Protein AF-A0A4D4LIF5-F1 (afdb_monomer)

Mean predicted aligned error: 15.6 Å

Sequence (351 aa):
MPSAPPPAPPDRPRAAAVALLNLSGLGIGYALIRRWVPMAACWIATGVLLLLALPADPDGVGGGLLTVYVVVLLLAAVHGAFVGLRTRLVWPPRSPVAVLLGLALLAVPVGGSVLYRSAREEATQQMLLDRLERADGLVRSGGQKSFGTAQSDYREALRVYGGLRADHPDSRAARKVPGRLTSFYETVGAAYARKDYCAAIAPLTYLRTVPRTLDKKDLGSLAAWPDDRLAASLYECGTDGLAGADVTWEGHFSTLLTTFPDSPQAKKIEPEVRAAVDKEAGNLRGSEPCAAVERLQGLSSQVARLPGTRPAWPMPSRGTPAGPARARTRGRTPAVWTSTRTGNSTRRARR

Radius of gyration: 44.95 Å; Cα contacts (8 Å, |Δi|>4): 316; chains: 1; bounding box: 121×30×136 Å

Nearest PDB structures (foldseek):
  6xns-assembly2_F  TM=4.161E-01  e=2.829E-01  synthetic construct
  7mwq-assembly2_B-2  TM=3.313E-01  e=5.145E-01  synthetic construct
  5cwn-assembly1_A  TM=3.107E-01  e=8.230E-01  synthetic construct
  6xns-assembly2_D  TM=4.011E-01  e=4.950E+00  synthetic construct
  8gne-assembly1_A  TM=2.516E-01  e=1.630E+00  Homo sapiens

pLDDT: mean 78.61, std 19.12, range [31.62, 98.25]

Organism: Streptomyces avermitilis (NCBI:txid33903)

Foldseek 3Di:
DDDDPPQDAFDQLQLLLLLLQLLLLQNVLCVQQVNVVVNVVSVVLVVVQCVQQPPPDVVGRDPVSVVVSNVSSNVSSNVSSVVRRRGQGPPDNDSVVSNVVSVVSVCCVVVVVVVVVVVVLVVVLVVLQVLLVVLLVLLVVLLVDQVVVSVVSLVVSLVSLQCCCVVPVPGPNVVCSLVSVVVSLCSLQVCLVVVVLQSNQVSLVVQCCSCVSHPCVSPPCSNCVSPLSNLVSLLVVLLVCLVVVHLCSLVSLLCNCVPPVPHPSVVVPVVSLVVSLVVLVVCCPDDCVVVSVVSNVSSVVSLVPHPPDPPPDPDPPDDDPDDDDDDDDDDDDDDDDDDDDDDDDDDDDDD

Structure (mmCIF, N/CA/C/O backbone):
data_AF-A0A4D4LIF5-F1
#
_entry.id   AF-A0A4D4LIF5-F1
#
loop_
_atom_site.group_PDB
_atom_site.id
_atom_site.type_symbol
_atom_site.label_atom_id
_atom_site.label_alt_id
_atom_site.label_comp_id
_atom_site.label_asym_id
_atom_site.label_entity_id
_atom_site.label_seq_id
_atom_site.pdbx_PDB_ins_code
_atom_site.Cartn_x
_atom_site.Cartn_y
_atom_site.Cartn_z
_atom_site.occupancy
_atom_site.B_iso_or_equiv
_atom_site.auth_seq_id
_atom_site.auth_comp_id
_atom_site.auth_asym_id
_atom_site.auth_atom_id
_atom_site.pdbx_PDB_model_num
ATOM 1 N N . MET A 1 1 ? -40.443 -7.858 87.562 1.00 47.69 1 MET A N 1
ATOM 2 C CA . MET A 1 1 ? -39.771 -7.452 86.307 1.00 47.69 1 MET A CA 1
ATOM 3 C C . MET A 1 1 ? -40.409 -8.246 85.177 1.00 47.69 1 MET A C 1
ATOM 5 O O . MET A 1 1 ? -40.363 -9.466 85.273 1.00 47.69 1 MET A O 1
ATOM 9 N N . PRO A 1 2 ? -41.071 -7.633 84.181 1.00 49.38 2 PRO A N 1
ATOM 10 C CA . PRO A 1 2 ? -41.591 -8.394 83.053 1.00 49.38 2 PRO A CA 1
ATOM 11 C C . PRO A 1 2 ? -40.413 -8.927 82.236 1.00 49.38 2 PRO A C 1
ATOM 13 O O . PRO A 1 2 ? -39.521 -8.168 81.855 1.00 49.38 2 PRO A O 1
ATOM 16 N N . SER A 1 3 ? -40.404 -10.235 82.005 1.00 51.56 3 SER A N 1
ATOM 17 C CA . SER A 1 3 ? -39.453 -10.933 81.147 1.00 51.56 3 SER A CA 1
ATOM 18 C C . SER A 1 3 ? -39.498 -10.312 79.754 1.00 51.56 3 SER A C 1
ATOM 20 O O . SER A 1 3 ? -40.571 -10.221 79.153 1.00 51.56 3 SER A O 1
ATOM 22 N N . ALA A 1 4 ? -38.351 -9.865 79.240 1.00 49.69 4 ALA A N 1
ATOM 23 C CA . ALA A 1 4 ? -38.264 -9.397 77.864 1.00 49.69 4 ALA A CA 1
ATOM 24 C C . ALA A 1 4 ? -38.800 -10.496 76.922 1.00 49.69 4 ALA A C 1
ATOM 26 O O . ALA A 1 4 ? -38.472 -11.671 77.123 1.00 49.69 4 ALA A O 1
ATOM 27 N N . PRO A 1 5 ? -39.632 -10.152 75.922 1.00 53.25 5 PRO A N 1
ATOM 28 C CA . PRO A 1 5 ? -40.150 -11.137 74.985 1.00 53.25 5 PRO A CA 1
ATOM 29 C C . PRO A 1 5 ? -38.986 -11.862 74.289 1.00 53.25 5 PRO A C 1
ATOM 31 O O . PRO A 1 5 ? -37.957 -11.234 74.010 1.00 53.25 5 PRO A O 1
ATOM 34 N N . PRO A 1 6 ? -39.125 -13.172 74.012 1.00 55.19 6 PRO A N 1
ATOM 35 C CA . PRO A 1 6 ? -38.068 -13.946 73.382 1.00 55.19 6 PRO A CA 1
ATOM 36 C C . PRO A 1 6 ? -37.687 -13.315 72.034 1.00 55.19 6 PRO A C 1
ATOM 38 O O . PRO A 1 6 ? -38.564 -12.830 71.307 1.00 55.19 6 PRO A O 1
ATOM 41 N N . PRO A 1 7 ? -36.386 -13.288 71.690 1.00 59.59 7 PRO A N 1
ATOM 42 C CA . PRO A 1 7 ? -35.932 -12.719 70.432 1.00 59.59 7 PRO A CA 1
ATOM 43 C C . PRO A 1 7 ? -36.640 -13.419 69.271 1.00 59.59 7 PRO A C 1
ATOM 45 O O . PRO A 1 7 ? -36.734 -14.646 69.235 1.00 59.59 7 PRO A O 1
ATOM 48 N N . ALA A 1 8 ? -37.157 -12.624 68.331 1.00 57.78 8 ALA A N 1
ATOM 49 C CA . ALA A 1 8 ? -37.837 -13.147 67.155 1.00 57.78 8 ALA A CA 1
ATOM 50 C C . ALA A 1 8 ? -36.934 -14.155 66.415 1.00 57.78 8 ALA A C 1
ATOM 52 O O . ALA A 1 8 ? -35.720 -13.927 66.326 1.00 57.78 8 ALA A O 1
ATOM 53 N N . PRO A 1 9 ? -37.501 -15.255 65.885 1.00 61.47 9 PRO A N 1
ATOM 54 C CA . PRO A 1 9 ? -36.725 -16.269 65.191 1.00 61.47 9 PRO A CA 1
ATOM 55 C C . PRO A 1 9 ? -35.983 -15.663 63.985 1.00 61.47 9 PRO A C 1
ATOM 57 O O . PRO A 1 9 ? -36.503 -14.753 63.332 1.00 61.47 9 PRO A O 1
ATOM 60 N N . PRO A 1 10 ? -34.761 -16.142 63.696 1.00 66.12 10 PRO A N 1
ATOM 61 C CA . PRO A 1 10 ? -33.910 -15.581 62.655 1.00 66.12 10 PRO A CA 1
ATOM 62 C C . PRO A 1 10 ? -34.536 -15.751 61.268 1.00 66.12 10 PRO A C 1
ATOM 64 O O . PRO A 1 10 ? -34.795 -16.867 60.818 1.00 66.12 10 PRO A O 1
ATOM 67 N N . ASP A 1 11 ? -34.720 -14.635 60.565 1.00 70.75 11 ASP A N 1
ATOM 68 C CA . ASP A 1 11 ? -35.357 -14.598 59.248 1.00 70.75 11 ASP A CA 1
ATOM 69 C C . ASP A 1 11 ? -34.286 -14.486 58.144 1.00 70.75 11 ASP A C 1
ATOM 71 O O . ASP A 1 11 ? -33.824 -13.405 57.768 1.00 70.75 11 ASP A O 1
ATOM 75 N N . ARG A 1 12 ? -33.823 -15.642 57.654 1.00 72.62 12 ARG A N 1
ATOM 76 C CA . ARG A 1 12 ? -32.765 -15.761 56.630 1.00 72.62 12 ARG A CA 1
ATOM 77 C C . ARG A 1 12 ? -33.041 -14.995 55.320 1.00 72.62 12 ARG A C 1
ATOM 79 O O . ARG A 1 12 ? -32.121 -14.323 54.852 1.00 72.62 12 ARG A O 1
ATOM 86 N N . PRO A 1 13 ? -34.249 -15.025 54.718 1.00 67.50 13 PRO A N 1
ATOM 87 C CA . PRO A 1 13 ? -34.512 -14.275 53.483 1.00 67.50 13 PRO A CA 1
ATOM 88 C C . PRO A 1 13 ? -34.440 -12.754 53.683 1.00 67.50 13 PRO A C 1
ATOM 90 O O . PRO A 1 13 ? -34.073 -12.026 52.762 1.00 67.50 13 PRO A O 1
ATOM 93 N N . ARG A 1 14 ? -34.720 -12.259 54.894 1.00 67.94 14 ARG A N 1
ATOM 94 C CA . ARG A 1 14 ? -34.552 -10.844 55.244 1.00 67.94 14 ARG A CA 1
ATOM 95 C C . ARG A 1 14 ? -33.079 -10.436 55.290 1.00 67.94 14 ARG A C 1
ATOM 97 O O . ARG A 1 14 ? -32.723 -9.388 54.757 1.00 67.94 14 ARG A O 1
ATOM 104 N N . ALA A 1 15 ? -32.228 -11.260 55.896 1.00 71.00 15 ALA A N 1
ATOM 105 C CA . ALA A 1 15 ? -30.786 -11.023 55.924 1.00 71.00 15 ALA A CA 1
ATOM 106 C C . ALA A 1 15 ? -30.191 -10.981 54.506 1.00 71.00 15 ALA A C 1
ATOM 108 O O . ALA A 1 15 ? -29.396 -10.094 54.202 1.00 71.00 15 ALA A O 1
ATOM 109 N N . ALA A 1 16 ? -30.645 -11.876 53.622 1.00 70.00 16 ALA A N 1
ATOM 110 C CA . ALA A 1 16 ? -30.253 -11.883 52.214 1.00 70.00 16 ALA A CA 1
ATOM 111 C C . ALA A 1 16 ? -30.686 -10.603 51.474 1.00 70.00 16 ALA A C 1
ATOM 113 O O . ALA A 1 16 ? -29.898 -10.036 50.721 1.00 70.00 16 ALA A O 1
ATOM 114 N N . ALA A 1 17 ? -31.900 -10.100 51.728 1.00 69.62 17 ALA A N 1
ATOM 115 C CA . ALA A 1 17 ? -32.385 -8.859 51.123 1.00 69.62 17 ALA A CA 1
ATOM 116 C C . ALA A 1 17 ? -31.536 -7.639 51.524 1.00 69.62 17 ALA A C 1
ATOM 118 O O . ALA A 1 17 ? -31.126 -6.859 50.667 1.00 69.62 17 ALA A O 1
ATOM 119 N N . VAL A 1 18 ? -31.229 -7.490 52.820 1.00 70.19 18 VAL A N 1
ATOM 120 C CA . VAL A 1 18 ? -30.402 -6.380 53.329 1.00 70.19 18 VAL A CA 1
ATOM 121 C C . VAL A 1 18 ? -28.967 -6.471 52.798 1.00 70.19 18 VAL A C 1
ATOM 123 O O . VAL A 1 18 ? -28.388 -5.445 52.439 1.00 70.19 18 VAL A O 1
ATOM 126 N N . ALA A 1 19 ? -28.416 -7.684 52.687 1.00 73.00 19 ALA A N 1
ATOM 127 C CA . ALA A 1 19 ? -27.102 -7.919 52.095 1.00 73.00 19 ALA A CA 1
ATOM 128 C C . ALA A 1 19 ? -27.050 -7.466 50.629 1.00 73.00 19 ALA A C 1
ATOM 130 O O . ALA A 1 19 ? -26.190 -6.664 50.274 1.00 73.00 19 ALA A O 1
ATOM 131 N N . LEU A 1 20 ? -28.003 -7.922 49.804 1.00 70.56 20 LEU A N 1
ATOM 132 C CA . LEU A 1 20 ? -28.105 -7.577 48.380 1.00 70.56 20 LEU A CA 1
ATOM 133 C C . LEU A 1 20 ? -28.282 -6.069 48.164 1.00 70.56 20 LEU A C 1
ATOM 135 O O . LEU A 1 20 ? -27.641 -5.484 47.296 1.00 70.56 20 LEU A O 1
ATOM 139 N N . LEU A 1 21 ? -29.113 -5.423 48.985 1.00 71.25 21 LEU A N 1
ATOM 140 C CA . LEU A 1 21 ? -29.349 -3.982 48.905 1.00 71.25 21 LEU A CA 1
ATOM 141 C C . LEU A 1 21 ? -28.120 -3.161 49.307 1.00 71.25 21 LEU A C 1
ATOM 143 O O . LEU A 1 21 ? -27.857 -2.133 48.691 1.00 71.25 21 LEU A O 1
ATOM 147 N N . ASN A 1 22 ? -27.344 -3.594 50.300 1.00 75.88 22 ASN A N 1
ATOM 148 C CA . ASN A 1 22 ? -26.091 -2.917 50.652 1.00 75.88 22 ASN A CA 1
ATOM 149 C C . ASN A 1 22 ? -24.972 -3.180 49.631 1.00 75.88 22 ASN A C 1
ATOM 151 O O . ASN A 1 22 ? -24.134 -2.307 49.422 1.00 75.88 22 ASN A O 1
ATOM 155 N N . LEU A 1 23 ? -25.008 -4.323 48.938 1.00 73.19 23 LEU A N 1
ATOM 156 C CA . LEU A 1 23 ? -24.108 -4.656 47.827 1.00 73.19 23 LEU A CA 1
ATOM 157 C C . LEU A 1 23 ? -24.262 -3.719 46.617 1.00 73.19 23 LEU A C 1
ATOM 159 O O . LEU A 1 23 ? -23.332 -3.595 45.829 1.00 73.19 23 LEU A O 1
ATOM 163 N N . SER A 1 24 ? -25.394 -3.014 46.499 1.00 69.44 24 SER A N 1
ATOM 164 C CA . SER A 1 24 ? -25.590 -1.958 45.492 1.00 69.44 24 SER A CA 1
ATOM 165 C C . SER A 1 24 ? -24.784 -0.673 45.761 1.00 69.44 24 SER A C 1
ATOM 167 O O . SER A 1 24 ? -24.821 0.247 44.951 1.00 69.44 24 SER A O 1
ATOM 169 N N . GLY A 1 25 ? -24.094 -0.565 46.906 1.00 66.38 25 GLY A N 1
ATOM 170 C CA . GLY A 1 25 ? -23.275 0.598 47.288 1.00 66.38 25 GLY A CA 1
ATOM 171 C C . GLY A 1 25 ? -24.044 1.816 47.798 1.00 66.38 25 GLY A C 1
ATOM 172 O O . GLY A 1 25 ? -23.476 2.676 48.466 1.00 66.38 25 GLY A O 1
ATOM 173 N N . LEU A 1 26 ? -25.363 1.851 47.607 1.00 71.00 26 LEU A N 1
ATOM 174 C CA . LEU A 1 26 ? -26.229 2.951 48.043 1.00 71.00 26 LEU A CA 1
ATOM 175 C C . LEU A 1 26 ? -26.623 2.893 49.531 1.00 71.00 26 LEU A C 1
ATOM 177 O O . LEU A 1 26 ? -27.284 3.806 50.022 1.00 71.00 26 LEU A O 1
ATOM 181 N N . GLY A 1 27 ? -26.261 1.828 50.259 1.00 70.38 27 GLY A N 1
ATOM 182 C CA . GLY A 1 27 ? -26.594 1.672 51.684 1.00 70.38 27 GLY A CA 1
ATOM 183 C C . GLY A 1 27 ? -28.096 1.523 51.972 1.00 70.38 27 GLY A C 1
ATOM 184 O O . GLY A 1 27 ? -28.538 1.740 53.101 1.00 70.38 27 GLY A O 1
ATOM 185 N N . ILE A 1 28 ? -28.896 1.154 50.964 1.00 73.81 28 ILE A N 1
ATOM 186 C CA . ILE A 1 28 ? -30.366 1.088 51.052 1.00 73.81 28 ILE A CA 1
ATOM 187 C C . ILE A 1 28 ? -30.807 0.060 52.102 1.00 73.81 28 ILE A C 1
ATOM 189 O O . ILE A 1 28 ? -31.783 0.285 52.812 1.00 73.81 28 ILE A O 1
ATOM 193 N N . GLY A 1 29 ? -30.054 -1.027 52.290 1.00 71.19 29 GLY A N 1
ATOM 194 C CA . GLY A 1 29 ? -30.332 -2.018 53.330 1.00 71.19 29 GLY A CA 1
ATOM 195 C C . GLY A 1 29 ? -30.292 -1.424 54.744 1.00 71.19 29 GLY A C 1
ATOM 196 O O . GLY A 1 29 ? -31.125 -1.776 55.577 1.00 71.19 29 GLY A O 1
ATOM 197 N N . TYR A 1 30 ? -29.391 -0.469 55.001 1.00 74.38 30 TYR A N 1
ATOM 198 C CA . TYR A 1 30 ? -29.324 0.261 56.271 1.00 74.38 30 TYR A CA 1
ATOM 199 C C . TYR A 1 30 ? -30.479 1.249 56.465 1.00 74.38 30 TYR A C 1
ATOM 201 O O . TYR A 1 30 ? -30.979 1.388 57.586 1.00 74.38 30 TYR A O 1
ATOM 209 N N . ALA A 1 31 ? -30.950 1.876 55.383 1.00 75.31 31 ALA A N 1
ATOM 210 C CA . ALA A 1 31 ? -32.137 2.729 55.408 1.00 75.31 31 ALA A CA 1
ATOM 211 C C . ALA A 1 31 ? -33.382 1.936 55.848 1.00 75.31 31 ALA A C 1
ATOM 213 O O . ALA A 1 31 ? -34.136 2.384 56.715 1.00 75.31 31 ALA A O 1
ATOM 214 N N . LEU A 1 32 ? -33.550 0.710 55.334 1.00 70.56 32 LEU A N 1
ATOM 215 C CA . LEU A 1 32 ? -34.706 -0.146 55.635 1.00 70.56 32 LEU A CA 1
ATOM 216 C C . LEU A 1 32 ? -34.766 -0.649 57.086 1.00 70.56 32 LEU A C 1
ATOM 218 O O . LEU A 1 32 ? -35.847 -0.999 57.568 1.00 70.56 32 LEU A O 1
ATOM 222 N N . ILE A 1 33 ? -33.628 -0.649 57.785 1.00 73.81 33 ILE A N 1
ATOM 223 C CA . ILE A 1 33 ? -33.511 -0.982 59.215 1.00 73.81 33 ILE A CA 1
ATOM 224 C C . ILE A 1 33 ? -33.311 0.263 60.104 1.00 73.81 33 ILE A C 1
ATOM 226 O O . ILE A 1 33 ? -32.967 0.124 61.278 1.00 73.81 33 ILE A O 1
ATOM 230 N N . ARG A 1 34 ? -33.522 1.481 59.565 1.00 77.06 34 ARG A N 1
ATOM 231 C CA . ARG A 1 34 ? -33.380 2.782 60.261 1.00 77.06 34 ARG A CA 1
ATOM 232 C C . ARG A 1 34 ? -31.986 3.054 60.856 1.00 77.06 34 ARG A C 1
ATOM 234 O O . ARG A 1 34 ? -31.842 3.767 61.849 1.00 77.06 34 ARG A O 1
ATOM 241 N N . ARG A 1 35 ? -30.930 2.515 60.246 1.00 76.25 35 ARG A N 1
ATOM 242 C CA . ARG A 1 35 ? -29.538 2.717 60.679 1.00 76.25 35 ARG A CA 1
ATOM 243 C C . ARG A 1 35 ? -28.857 3.782 59.810 1.00 76.25 35 ARG A C 1
ATOM 245 O O . ARG A 1 35 ? -28.166 3.465 58.852 1.00 76.25 35 ARG A O 1
ATOM 252 N N . TRP A 1 36 ? -29.018 5.050 60.183 1.00 75.06 36 TRP A N 1
ATOM 253 C CA . TRP A 1 36 ? -28.530 6.204 59.407 1.00 75.06 36 TRP A CA 1
ATOM 254 C C . TRP A 1 36 ? -27.001 6.334 59.332 1.00 75.06 36 TRP A C 1
ATOM 256 O O . TRP A 1 36 ? -26.465 6.689 58.289 1.00 75.06 36 TRP A O 1
ATOM 266 N N . VAL A 1 37 ? -26.283 6.000 60.408 1.00 79.19 37 VAL A N 1
ATOM 267 C CA . VAL A 1 37 ? -24.810 6.099 60.457 1.00 79.19 37 VAL A CA 1
ATOM 268 C C . VAL A 1 37 ? -24.115 5.211 59.404 1.00 79.19 37 VAL A C 1
ATOM 270 O O . VAL A 1 37 ? -23.342 5.740 58.608 1.00 79.19 37 VAL A O 1
ATOM 273 N N . PRO A 1 38 ? -24.383 3.891 59.316 1.00 73.06 38 PRO A N 1
ATOM 274 C CA . PRO A 1 38 ? -23.753 3.050 58.293 1.00 73.06 38 PRO A CA 1
ATOM 275 C C . PRO A 1 38 ? -24.240 3.352 56.866 1.00 73.06 38 PRO A C 1
ATOM 277 O O . PRO A 1 38 ? -23.507 3.110 55.909 1.00 73.06 38 PRO A O 1
ATOM 280 N N . MET A 1 39 ? -25.438 3.922 56.708 1.00 75.69 39 MET A N 1
ATOM 281 C CA . MET A 1 39 ? -25.913 4.437 55.421 1.00 75.69 39 MET A CA 1
ATOM 282 C C . MET A 1 39 ? -25.061 5.625 54.948 1.00 75.69 39 MET A C 1
ATOM 284 O O . MET A 1 39 ? -24.569 5.609 53.822 1.00 75.69 39 MET A O 1
ATOM 288 N N . ALA A 1 40 ? -24.812 6.605 55.825 1.00 78.44 40 ALA A N 1
ATOM 289 C CA . ALA A 1 40 ? -23.942 7.743 55.524 1.00 78.44 40 ALA A CA 1
ATOM 290 C C . ALA A 1 40 ? -22.508 7.297 55.186 1.00 78.44 40 ALA A C 1
ATOM 292 O O . ALA A 1 40 ? -21.908 7.818 54.251 1.00 78.44 40 ALA A O 1
ATOM 293 N N . ALA A 1 41 ? -21.984 6.278 55.876 1.00 78.12 41 ALA A N 1
ATOM 294 C CA . ALA A 1 41 ? -20.677 5.703 55.560 1.00 78.12 41 ALA A CA 1
ATOM 295 C C . ALA A 1 41 ? -20.616 5.095 54.142 1.00 78.12 41 ALA A C 1
ATOM 297 O O . ALA A 1 41 ? -19.631 5.302 53.435 1.00 78.12 41 ALA A O 1
ATOM 298 N N . CYS A 1 42 ? -21.672 4.401 53.690 1.00 75.75 42 CYS A N 1
ATOM 299 C CA . CYS A 1 42 ? -21.749 3.869 52.320 1.00 75.75 42 CYS A CA 1
ATOM 300 C C . CYS A 1 42 ? -21.772 4.990 51.268 1.00 75.75 42 CYS A C 1
ATOM 302 O O . CYS A 1 42 ? -21.136 4.877 50.219 1.00 75.75 42 CYS A O 1
ATOM 304 N N . TRP A 1 43 ? -22.471 6.090 51.556 1.00 79.88 43 TRP A N 1
ATOM 305 C CA . TRP A 1 43 ? -22.497 7.260 50.677 1.00 79.88 43 TRP A CA 1
ATOM 306 C C . TRP A 1 43 ? -21.152 7.968 50.610 1.00 79.88 43 TRP A C 1
ATOM 308 O O . TRP A 1 43 ? -20.716 8.305 49.517 1.00 79.88 43 TRP A O 1
ATOM 318 N N . ILE A 1 44 ? -20.463 8.136 51.742 1.00 80.81 44 ILE A N 1
ATOM 319 C CA . ILE A 1 44 ? -19.111 8.706 51.770 1.00 80.81 44 ILE A CA 1
ATOM 320 C C . ILE A 1 44 ? -18.154 7.821 50.970 1.00 80.81 44 ILE A C 1
ATOM 322 O O . ILE A 1 44 ? -17.439 8.331 50.116 1.00 80.81 44 ILE A O 1
ATOM 326 N N . ALA A 1 45 ? -18.178 6.502 51.177 1.00 78.69 45 ALA A N 1
ATOM 327 C CA . ALA A 1 45 ? -17.329 5.576 50.428 1.00 78.69 45 ALA A CA 1
ATOM 328 C C . ALA A 1 45 ? -17.581 5.656 48.911 1.00 78.69 45 ALA A C 1
ATOM 330 O O . ALA A 1 45 ? -16.638 5.700 48.124 1.00 78.69 45 ALA A O 1
ATOM 331 N N . THR A 1 46 ? -18.849 5.729 48.500 1.00 78.94 46 THR A N 1
ATOM 332 C CA . THR A 1 46 ? -19.230 5.860 47.085 1.00 78.94 46 THR A CA 1
ATOM 333 C C . THR A 1 46 ? -18.871 7.237 46.522 1.00 78.94 46 THR A C 1
ATOM 335 O O . THR A 1 46 ? -18.371 7.330 45.406 1.00 78.94 46 THR A O 1
ATOM 338 N N . GLY A 1 47 ? -19.050 8.308 47.297 1.00 78.94 47 GLY A N 1
ATOM 339 C CA . GLY A 1 47 ? -18.651 9.664 46.921 1.00 78.94 47 GLY A CA 1
ATOM 340 C C . GLY A 1 47 ? -17.137 9.811 46.766 1.00 78.94 47 GLY A C 1
ATOM 341 O O . GLY A 1 47 ? -16.681 10.411 45.800 1.00 78.94 47 GLY A O 1
ATOM 342 N N . VAL A 1 48 ? -16.351 9.206 47.661 1.00 80.75 48 VAL A N 1
ATOM 343 C CA . VAL A 1 48 ? -14.882 9.166 47.570 1.00 80.75 48 VAL A CA 1
ATOM 344 C C . VAL A 1 48 ? -14.436 8.397 46.329 1.00 80.75 48 VAL A C 1
ATOM 346 O O . VAL A 1 48 ? -13.571 8.882 45.604 1.00 80.75 48 VAL A O 1
ATOM 349 N N . LEU A 1 49 ? -15.050 7.244 46.036 1.00 78.25 49 LEU A N 1
ATOM 350 C CA . LEU A 1 49 ? -14.777 6.512 44.798 1.00 78.25 49 LEU A CA 1
ATOM 351 C C . LEU A 1 49 ? -15.074 7.379 43.569 1.00 78.25 49 LEU A C 1
ATOM 353 O O . LEU A 1 49 ? -14.243 7.447 42.674 1.00 78.25 49 LEU A O 1
ATOM 357 N N . LEU A 1 50 ? -16.228 8.053 43.533 1.00 76.69 50 LEU A N 1
ATOM 358 C CA . LEU A 1 50 ? -16.604 8.928 42.420 1.00 76.69 50 LEU A CA 1
ATOM 359 C C . LEU A 1 50 ? -15.621 10.090 42.256 1.00 76.69 50 LEU A C 1
ATOM 361 O O . LEU A 1 50 ? -15.200 10.357 41.139 1.00 76.69 50 LEU A O 1
ATOM 365 N N . LEU A 1 51 ? -15.204 10.737 43.346 1.00 77.94 51 LEU A N 1
ATOM 366 C CA . LEU A 1 51 ? -14.225 11.828 43.314 1.00 77.94 51 LEU A CA 1
ATOM 367 C C . LEU A 1 51 ? -12.851 11.372 42.814 1.00 77.94 51 LEU A C 1
ATOM 369 O O . LEU A 1 51 ? -12.201 12.108 42.080 1.00 77.94 51 LEU A O 1
ATOM 373 N N . LEU A 1 52 ? -12.422 10.166 43.187 1.00 74.31 52 LEU A N 1
ATOM 374 C CA . LEU A 1 52 ? -11.150 9.584 42.751 1.00 74.31 52 LEU A CA 1
ATOM 375 C C . LEU A 1 52 ? -11.216 8.971 41.347 1.00 74.31 52 LEU A C 1
ATOM 377 O O . LEU A 1 52 ? -10.186 8.839 40.699 1.00 74.31 52 LEU A O 1
ATOM 381 N N . ALA A 1 53 ? -12.408 8.601 40.879 1.00 67.75 53 ALA A N 1
ATOM 382 C CA . ALA A 1 53 ? -12.646 8.116 39.522 1.00 67.75 53 ALA A CA 1
ATOM 383 C C . ALA A 1 53 ? -12.896 9.249 38.511 1.00 67.75 53 ALA A C 1
ATOM 385 O O . ALA A 1 53 ? -12.761 9.028 37.310 1.00 67.75 53 ALA A O 1
ATOM 386 N N . LEU A 1 54 ? -13.288 10.439 38.981 1.00 56.44 54 LEU A N 1
ATOM 387 C CA . LEU A 1 54 ? -13.533 11.621 38.154 1.00 56.44 54 LEU A CA 1
ATOM 388 C C . LEU A 1 54 ? -12.297 12.227 37.466 1.00 56.44 54 LEU A C 1
ATOM 390 O O . LEU A 1 54 ? -12.493 12.774 36.377 1.00 56.44 54 LEU A O 1
ATOM 394 N N . PRO A 1 55 ? -11.060 12.190 38.012 1.00 59.47 55 PRO A N 1
ATOM 395 C CA . PRO A 1 55 ? -9.889 12.477 37.197 1.00 59.47 55 PRO A CA 1
ATOM 396 C C . PRO A 1 55 ? -9.823 11.417 36.097 1.00 59.47 55 PRO A C 1
ATOM 398 O O . PRO A 1 55 ? -9.479 10.261 36.333 1.00 59.47 55 PRO A O 1
ATOM 401 N N . ALA A 1 56 ? -10.242 11.818 34.898 1.00 53.06 56 ALA A N 1
ATOM 402 C CA . ALA A 1 56 ? -10.273 11.003 33.696 1.00 53.06 56 ALA A CA 1
ATOM 403 C C . ALA A 1 56 ? -8.845 10.772 33.181 1.00 53.06 56 ALA A C 1
ATOM 405 O O . ALA A 1 56 ? -8.480 11.238 32.104 1.00 53.06 56 ALA A O 1
ATOM 406 N N . ASP A 1 57 ? -8.026 10.084 33.971 1.00 53.94 57 ASP A N 1
ATOM 407 C CA . ASP A 1 57 ? -6.759 9.560 33.493 1.00 53.94 57 ASP A CA 1
ATOM 408 C C . ASP A 1 57 ? -7.031 8.416 32.500 1.00 53.94 57 ASP A C 1
ATOM 410 O O . ASP A 1 57 ? -7.939 7.599 32.711 1.00 53.94 57 ASP A O 1
ATOM 414 N N . PRO A 1 58 ? -6.263 8.334 31.398 1.00 54.81 58 PRO A N 1
ATOM 415 C CA . PRO A 1 58 ? -6.467 7.340 30.342 1.00 54.81 58 PRO A CA 1
ATOM 416 C C . PRO A 1 58 ? -6.308 5.895 30.840 1.00 54.81 58 PRO A C 1
ATOM 418 O O . PRO A 1 58 ? -6.856 4.971 30.232 1.00 54.81 58 PRO A O 1
ATOM 421 N N . ASP A 1 59 ? -5.621 5.716 31.967 1.00 57.28 59 ASP A N 1
ATOM 422 C CA . ASP A 1 59 ? -5.359 4.424 32.601 1.00 57.28 59 ASP A CA 1
ATOM 423 C C . ASP A 1 59 ? -6.551 3.905 33.432 1.00 57.28 59 ASP A C 1
ATOM 425 O O . ASP A 1 59 ? -6.595 2.731 33.807 1.00 57.28 59 ASP A O 1
ATOM 429 N N . GLY A 1 60 ? -7.573 4.741 33.652 1.00 60.38 60 GLY A N 1
ATOM 430 C CA . GLY A 1 60 ? -8.778 4.393 34.397 1.00 60.38 60 GLY A CA 1
ATOM 431 C C . GLY A 1 60 ? -8.569 4.303 35.912 1.00 60.38 60 GLY A C 1
ATOM 432 O O . GLY A 1 60 ? -7.513 4.606 36.461 1.00 60.38 60 GLY A O 1
ATOM 433 N N . VAL A 1 61 ? -9.622 3.895 36.623 1.00 68.25 61 VAL A N 1
ATOM 434 C CA . VAL A 1 61 ? -9.594 3.776 38.088 1.00 68.25 61 VAL A CA 1
ATOM 435 C C . VAL A 1 61 ? -8.639 2.650 38.488 1.00 68.25 61 VAL A C 1
ATOM 437 O O . VAL A 1 61 ? -8.834 1.501 38.087 1.00 68.25 61 VAL A O 1
ATOM 440 N N . GLY A 1 62 ? -7.626 2.959 39.302 1.00 75.31 62 GLY A N 1
ATOM 441 C CA . GLY A 1 62 ? -6.628 1.980 39.733 1.00 75.31 62 GLY A CA 1
ATOM 442 C C . GLY A 1 62 ? -7.262 0.720 40.337 1.00 75.31 62 GLY A C 1
ATOM 443 O O . GLY A 1 62 ? -8.117 0.801 41.223 1.00 75.31 62 GLY A O 1
ATOM 444 N N . GLY A 1 63 ? -6.821 -0.463 39.891 1.00 71.38 63 GLY A N 1
ATOM 445 C CA . GLY A 1 63 ? -7.401 -1.750 40.308 1.00 71.38 63 GLY A CA 1
ATOM 446 C C . GLY A 1 63 ? -7.391 -1.977 41.826 1.00 71.38 63 GLY A C 1
ATOM 447 O O . GLY A 1 63 ? -8.313 -2.584 42.375 1.00 71.38 63 GLY A O 1
ATOM 448 N N . GLY A 1 64 ? -6.403 -1.417 42.531 1.00 75.62 64 GLY A N 1
ATOM 449 C CA . GLY A 1 64 ? -6.353 -1.426 43.995 1.00 75.62 64 GLY A CA 1
ATOM 450 C C . GLY A 1 64 ? -7.509 -0.656 44.644 1.00 75.62 64 GLY A C 1
ATOM 451 O O . GLY A 1 64 ? -8.115 -1.153 45.590 1.00 75.62 64 GLY A O 1
ATOM 452 N N . LEU A 1 65 ? -7.883 0.505 44.098 1.00 79.75 65 LEU A N 1
ATOM 453 C CA . LEU A 1 65 ? -8.993 1.317 44.606 1.00 79.75 65 LEU A CA 1
ATOM 454 C C . LEU A 1 65 ? -10.341 0.605 44.417 1.00 79.75 65 LEU A C 1
ATOM 456 O O . LEU A 1 65 ? -11.154 0.559 45.340 1.00 79.75 65 LEU A O 1
ATOM 460 N N . LEU A 1 66 ? -10.541 -0.023 43.254 1.00 77.12 66 LEU A N 1
ATOM 461 C CA . LEU A 1 66 ? -11.702 -0.878 42.989 1.00 77.12 66 LEU A CA 1
ATOM 462 C C . LEU A 1 66 ? -11.772 -2.061 43.961 1.00 77.12 66 LEU A C 1
ATOM 464 O O . LEU A 1 66 ? -12.838 -2.355 44.497 1.00 77.12 66 LEU A O 1
ATOM 468 N N . THR A 1 67 ? -10.637 -2.707 44.235 1.00 77.25 67 THR A N 1
ATOM 469 C CA . THR A 1 67 ? -10.564 -3.838 45.172 1.00 77.25 67 THR A CA 1
ATOM 470 C C . THR A 1 67 ? -10.952 -3.408 46.587 1.00 77.25 67 THR A C 1
ATOM 472 O O . THR A 1 67 ? -11.785 -4.057 47.219 1.00 77.25 67 THR A O 1
ATOM 475 N N . VAL A 1 68 ? -10.416 -2.280 47.067 1.00 80.12 68 VAL A N 1
ATOM 476 C CA . VAL A 1 68 ? -10.771 -1.712 48.378 1.00 80.12 68 VAL A CA 1
ATOM 477 C C . VAL A 1 68 ? -12.264 -1.396 48.448 1.00 80.12 68 VAL A C 1
ATOM 479 O O . VAL A 1 68 ? -12.920 -1.760 49.423 1.00 80.12 68 VAL A O 1
ATOM 482 N N . TYR A 1 69 ? -12.830 -0.785 47.405 1.00 80.25 69 TYR A N 1
ATOM 483 C CA . TYR A 1 69 ? -14.259 -0.478 47.363 1.00 80.25 69 TYR A CA 1
ATOM 484 C C . TYR A 1 69 ? -15.131 -1.742 47.410 1.00 80.25 69 TYR A C 1
ATOM 486 O O . TYR A 1 69 ? -16.073 -1.807 48.198 1.00 80.25 69 TYR A O 1
ATOM 494 N N . VAL A 1 70 ? -14.785 -2.788 46.652 1.00 79.69 70 VAL A N 1
ATOM 495 C CA . VAL A 1 70 ? -15.494 -4.080 46.696 1.00 79.69 70 VAL A CA 1
ATOM 496 C C . VAL A 1 70 ? -15.436 -4.699 48.094 1.00 79.69 70 VAL A C 1
ATOM 498 O O . VAL A 1 70 ? -16.454 -5.176 48.593 1.00 79.69 70 VAL A O 1
ATOM 501 N N . VAL A 1 71 ? -14.282 -4.653 48.767 1.00 81.75 71 VAL A N 1
ATOM 502 C CA . VAL A 1 71 ? -14.151 -5.138 50.151 1.00 81.75 71 VAL A CA 1
ATOM 503 C C . VAL A 1 71 ? -15.061 -4.352 51.099 1.00 81.75 71 VAL A C 1
ATOM 505 O O . VAL A 1 71 ? -15.750 -4.958 51.920 1.00 81.75 71 VAL A O 1
ATOM 508 N N . VAL A 1 72 ? -15.142 -3.025 50.959 1.00 79.81 72 VAL A N 1
ATOM 509 C CA . VAL A 1 72 ? -16.058 -2.183 51.750 1.00 79.81 72 VAL A CA 1
ATOM 510 C C . VAL A 1 72 ? -17.521 -2.577 51.517 1.00 79.81 72 VAL A C 1
ATOM 512 O O . VAL A 1 72 ? -18.277 -2.702 52.483 1.00 79.81 72 VAL A O 1
ATOM 515 N N . LEU A 1 73 ? -17.920 -2.845 50.270 1.00 78.44 73 LEU A N 1
ATOM 516 C CA . LEU A 1 73 ? -19.271 -3.314 49.944 1.00 78.44 73 LEU A CA 1
ATOM 517 C C . LEU A 1 73 ? -19.579 -4.684 50.557 1.00 78.44 73 LEU A C 1
ATOM 519 O O . LEU A 1 73 ? -20.665 -4.880 51.102 1.00 78.44 73 LEU A O 1
ATOM 523 N N . LEU A 1 74 ? -18.627 -5.619 50.514 1.00 76.56 74 LEU A N 1
ATOM 524 C CA . LEU A 1 74 ? -18.781 -6.943 51.120 1.00 76.56 74 LEU A CA 1
ATOM 525 C C . LEU A 1 74 ? -18.918 -6.849 52.642 1.00 76.56 74 LEU A C 1
ATOM 527 O O . LEU A 1 74 ? -19.810 -7.473 53.216 1.00 76.56 74 LEU A O 1
ATOM 531 N N . LEU A 1 75 ? -18.099 -6.022 53.296 1.00 78.69 75 LEU A N 1
ATOM 532 C CA . LEU A 1 75 ? -18.212 -5.761 54.732 1.00 78.69 75 LEU A CA 1
ATOM 533 C C . LEU A 1 75 ? -19.569 -5.132 55.078 1.00 78.69 75 LEU A C 1
ATOM 535 O O . LEU A 1 75 ? -20.230 -5.569 56.022 1.00 78.69 75 LEU A O 1
ATOM 539 N N . ALA A 1 76 ? -20.031 -4.162 54.285 1.00 75.81 76 ALA A N 1
ATOM 540 C CA . ALA A 1 76 ? -21.341 -3.540 54.452 1.00 75.81 76 ALA A CA 1
ATOM 541 C C . ALA A 1 76 ? -22.502 -4.527 54.220 1.00 75.81 76 ALA A C 1
ATOM 543 O O . ALA A 1 76 ? -23.527 -4.442 54.905 1.00 75.81 76 ALA A O 1
ATOM 544 N N . ALA A 1 77 ? -22.352 -5.475 53.295 1.00 73.31 77 ALA A N 1
ATOM 545 C CA . ALA A 1 77 ? -23.327 -6.525 53.034 1.00 73.31 77 ALA A CA 1
ATOM 546 C C . ALA A 1 77 ? -23.382 -7.552 54.174 1.00 73.31 77 ALA A C 1
ATOM 548 O O . ALA A 1 77 ? -24.470 -7.844 54.666 1.00 73.31 77 ALA A O 1
ATOM 549 N N . VAL A 1 78 ? -22.232 -8.046 54.647 1.00 76.06 78 VAL A N 1
ATOM 550 C CA . VAL A 1 78 ? -22.137 -8.998 55.770 1.00 76.06 78 VAL A CA 1
ATOM 551 C C . VAL A 1 78 ? -22.675 -8.375 57.056 1.00 76.06 78 VAL A C 1
ATOM 553 O O . VAL A 1 78 ? -23.497 -8.980 57.746 1.00 76.06 78 VAL A O 1
ATOM 556 N N . HIS A 1 79 ? -22.275 -7.138 57.355 1.00 80.00 79 HIS A N 1
ATOM 557 C CA . HIS A 1 79 ? -22.767 -6.418 58.525 1.00 80.00 79 HIS A CA 1
ATOM 558 C C . HIS A 1 79 ? -24.277 -6.139 58.421 1.00 80.00 79 HIS A C 1
ATOM 560 O O . HIS A 1 79 ? -25.022 -6.388 59.370 1.00 80.00 79 HIS A O 1
ATOM 566 N N . GLY A 1 80 ? -24.761 -5.716 57.249 1.00 70.94 80 GLY A N 1
ATOM 567 C CA . GLY A 1 80 ? -26.191 -5.554 56.982 1.00 70.94 80 GLY A CA 1
ATOM 568 C C . GLY A 1 80 ? -26.985 -6.852 57.165 1.00 70.94 80 GLY A C 1
ATOM 569 O O . GLY A 1 80 ? -28.030 -6.841 57.816 1.00 70.94 80 GLY A O 1
ATOM 570 N N . ALA A 1 81 ? -26.469 -7.979 56.667 1.00 69.88 81 ALA A N 1
ATOM 571 C CA . ALA A 1 81 ? -27.076 -9.300 56.826 1.00 69.88 81 ALA A CA 1
ATOM 572 C C . ALA A 1 81 ? -27.201 -9.688 58.305 1.00 69.88 81 ALA A C 1
ATOM 574 O O . ALA A 1 81 ? -28.271 -10.103 58.753 1.00 69.88 81 ALA A O 1
ATOM 575 N N . PHE A 1 82 ? -26.126 -9.502 59.076 1.00 75.62 82 PHE A N 1
ATOM 576 C CA . PHE A 1 82 ? -26.079 -9.856 60.493 1.00 75.62 82 PHE A CA 1
ATOM 577 C C . PHE A 1 82 ? -27.086 -9.047 61.323 1.00 75.62 82 PHE A C 1
ATOM 579 O O . PHE A 1 82 ? -27.801 -9.600 62.159 1.00 75.62 82 PHE A O 1
ATOM 586 N N . VAL A 1 83 ? -27.204 -7.743 61.051 1.00 74.56 83 VAL A N 1
ATOM 587 C CA . VAL A 1 83 ? -28.177 -6.865 61.721 1.00 74.56 83 VAL A CA 1
ATOM 588 C C . VAL A 1 83 ? -29.612 -7.144 61.243 1.00 74.56 83 VAL A C 1
ATOM 590 O O . VAL A 1 83 ? -30.557 -7.105 62.040 1.00 74.56 83 VAL A O 1
ATOM 593 N N . GLY A 1 84 ? -29.790 -7.485 59.965 1.00 65.56 84 GLY A N 1
ATOM 594 C CA . GLY A 1 84 ? -31.078 -7.821 59.353 1.00 65.56 84 GLY A CA 1
ATOM 595 C C . GLY A 1 84 ? -31.727 -9.092 59.911 1.00 65.56 84 GLY A C 1
ATOM 596 O O . GLY A 1 84 ? -32.952 -9.179 59.937 1.00 65.56 84 GLY A O 1
ATOM 597 N N . LEU A 1 85 ? -30.942 -10.039 60.444 1.00 71.62 85 LEU A N 1
ATOM 598 C CA . LEU A 1 85 ? -31.459 -11.264 61.079 1.00 71.62 85 LEU A CA 1
ATOM 599 C C . LEU A 1 85 ? -32.374 -10.991 62.283 1.00 71.62 85 LEU A C 1
ATOM 601 O O . LEU A 1 85 ? -33.209 -11.832 62.608 1.00 71.62 85 LEU A O 1
ATOM 605 N N . ARG A 1 86 ? -32.209 -9.844 62.958 1.00 68.75 86 ARG A N 1
ATOM 606 C CA . ARG A 1 86 ? -32.891 -9.521 64.227 1.00 68.75 86 ARG A CA 1
ATOM 607 C C . ARG A 1 86 ? -33.769 -8.271 64.175 1.00 68.75 86 ARG A C 1
ATOM 609 O O . ARG A 1 86 ? -34.424 -7.946 65.161 1.00 68.75 86 ARG A O 1
ATOM 616 N N . THR A 1 87 ? -33.798 -7.561 63.050 1.00 64.56 87 THR A N 1
ATOM 617 C CA . THR A 1 87 ? -34.539 -6.298 62.897 1.00 64.56 87 THR A CA 1
ATOM 618 C C . THR A 1 87 ? -35.697 -6.460 61.915 1.00 64.56 87 THR A C 1
ATOM 620 O O . THR A 1 87 ? -35.604 -7.219 60.953 1.00 64.56 87 THR A O 1
ATOM 623 N N . ARG A 1 88 ? -36.843 -5.812 62.174 1.00 63.25 88 ARG A N 1
ATOM 624 C CA . ARG A 1 88 ? -37.974 -5.792 61.228 1.00 63.25 88 ARG A CA 1
ATOM 625 C C . ARG A 1 88 ? -37.716 -4.755 60.138 1.00 63.25 88 ARG A C 1
ATOM 627 O O . ARG A 1 88 ? -37.302 -3.644 60.452 1.00 63.25 88 ARG A O 1
ATOM 634 N N . LEU A 1 89 ? -37.977 -5.121 58.880 1.00 60.53 89 LEU A N 1
ATOM 635 C CA . LEU A 1 89 ? -38.011 -4.154 57.781 1.00 60.53 89 LEU A CA 1
ATOM 636 C C . LEU A 1 89 ? -39.171 -3.187 57.997 1.00 60.53 89 LEU A C 1
ATOM 638 O O . LEU A 1 89 ? -40.287 -3.614 58.291 1.00 60.53 89 LEU A O 1
ATOM 642 N N . VAL A 1 90 ? -38.901 -1.900 57.802 1.00 63.69 90 VAL A 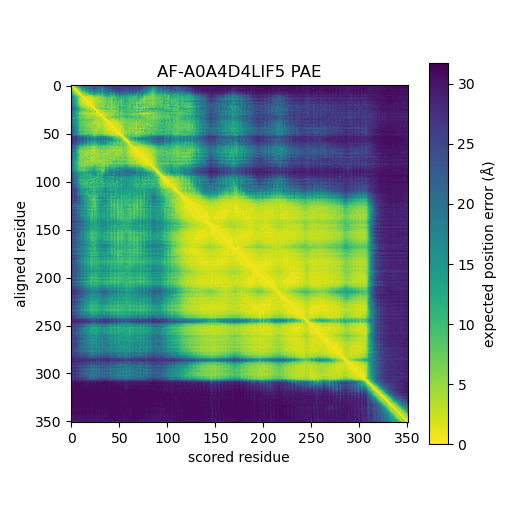N 1
ATOM 643 C CA . VAL A 1 90 ? -39.941 -0.866 57.823 1.00 63.69 90 VAL A CA 1
ATOM 644 C C . VAL A 1 90 ? -40.764 -0.917 56.530 1.00 63.69 90 VAL A C 1
ATOM 646 O O . VAL A 1 90 ? -41.980 -0.754 56.573 1.00 63.69 90 VAL A O 1
ATOM 649 N N . TRP A 1 91 ? -40.118 -1.190 55.390 1.00 50.59 91 TRP A N 1
ATOM 650 C CA . TRP A 1 91 ? -40.743 -1.268 54.066 1.00 50.59 91 TRP A CA 1
ATOM 651 C C . TRP A 1 91 ? -39.746 -1.853 53.037 1.00 50.59 91 TRP A C 1
ATOM 653 O O . TRP A 1 91 ? -38.570 -1.536 53.147 1.00 50.59 91 TRP A O 1
ATOM 663 N N . PRO A 1 92 ? -40.124 -2.686 52.049 1.00 52.03 92 PRO A N 1
ATOM 664 C CA . PRO A 1 92 ? -41.396 -3.376 51.915 1.00 52.03 92 PRO A CA 1
ATOM 665 C C . PRO A 1 92 ? -41.504 -4.525 52.942 1.00 52.03 92 PRO A C 1
ATOM 667 O O . PRO A 1 92 ? -40.502 -5.153 53.289 1.00 52.03 92 PRO A O 1
ATOM 670 N N . PRO A 1 93 ? -42.715 -4.845 53.430 1.00 57.69 93 PRO A N 1
ATOM 671 C CA . PRO A 1 93 ? -42.912 -5.850 54.480 1.00 57.69 93 PRO A CA 1
ATOM 672 C C . PRO A 1 93 ? -42.704 -7.295 53.996 1.00 57.69 93 PRO A C 1
ATOM 674 O O . PRO A 1 93 ? -42.535 -8.201 54.810 1.00 57.69 93 PRO A O 1
ATOM 677 N N . ARG A 1 94 ? -42.709 -7.526 52.674 1.00 59.31 94 ARG A N 1
ATOM 678 C CA . ARG A 1 94 ? -42.503 -8.844 52.060 1.00 59.31 94 ARG A CA 1
ATOM 679 C C . ARG A 1 94 ? -41.049 -8.998 51.612 1.00 59.31 94 ARG A C 1
ATOM 681 O O . ARG A 1 94 ? -40.654 -8.429 50.597 1.00 59.31 94 ARG A O 1
ATOM 688 N N . SER A 1 95 ? -40.297 -9.842 52.323 1.00 60.09 95 SER A N 1
ATOM 689 C CA . SER A 1 95 ? -38.915 -10.234 51.998 1.00 60.09 95 SER A CA 1
ATOM 690 C C . SER A 1 95 ? -38.646 -10.536 50.508 1.00 60.09 95 SER A C 1
ATOM 692 O O . SER A 1 95 ? -37.631 -10.050 50.013 1.00 60.09 95 SER A O 1
ATOM 694 N N . PRO A 1 96 ? -39.511 -11.238 49.738 1.00 66.38 96 PRO A N 1
ATOM 695 C CA . PRO A 1 96 ? -39.227 -11.505 48.321 1.00 66.38 96 PRO A CA 1
ATOM 696 C C . PRO A 1 96 ? -39.185 -10.248 47.436 1.00 66.38 96 PRO A C 1
ATOM 698 O O . PRO A 1 96 ? -38.420 -10.213 46.477 1.00 66.38 96 PRO A O 1
ATOM 701 N N . VAL A 1 97 ? -39.939 -9.193 47.769 1.00 67.06 97 VAL A N 1
ATOM 702 C CA . VAL A 1 97 ? -39.939 -7.934 46.998 1.00 67.06 97 VAL A CA 1
ATOM 703 C C . VAL A 1 97 ? -38.613 -7.192 47.174 1.00 67.06 97 VAL A C 1
ATOM 705 O O . VAL A 1 97 ? -38.065 -6.669 46.210 1.00 67.06 97 VAL A O 1
ATOM 708 N N . ALA A 1 98 ? -38.061 -7.193 48.389 1.00 63.81 98 ALA A N 1
ATOM 709 C CA . ALA A 1 98 ? -36.768 -6.572 48.673 1.00 63.81 98 ALA A CA 1
ATOM 710 C C . ALA A 1 98 ? -35.601 -7.325 48.005 1.00 63.81 98 ALA A C 1
ATOM 712 O O . ALA A 1 98 ? -34.661 -6.693 47.526 1.00 63.81 98 ALA A O 1
ATOM 713 N N . VAL A 1 99 ? -35.685 -8.660 47.919 1.00 65.69 99 VAL A N 1
ATOM 714 C CA . VAL A 1 99 ? -34.717 -9.480 47.170 1.00 65.69 99 VAL A CA 1
ATOM 715 C C . VAL A 1 99 ? -34.768 -9.155 45.677 1.00 65.69 99 VAL A C 1
ATOM 717 O O . VAL A 1 99 ? -33.724 -8.884 45.093 1.00 65.69 99 VAL A O 1
ATOM 720 N N . LEU A 1 100 ? -35.964 -9.121 45.074 1.00 72.06 100 LEU A N 1
ATOM 721 C CA . LEU A 1 100 ? -36.158 -8.756 43.663 1.00 72.06 100 LEU A CA 1
ATOM 722 C C . LEU A 1 100 ? -35.613 -7.359 43.347 1.00 72.06 100 LEU A C 1
ATOM 724 O O . LEU A 1 100 ? -34.935 -7.182 42.339 1.00 72.06 100 LEU A O 1
ATOM 728 N N . LEU A 1 101 ? -35.862 -6.387 44.227 1.00 69.75 101 LEU A N 1
ATOM 729 C CA . LEU A 1 101 ? -35.366 -5.022 44.069 1.00 69.75 101 LEU A CA 1
ATOM 730 C C . LEU A 1 101 ? -33.831 -4.965 44.126 1.00 69.75 101 LEU A C 1
ATOM 732 O O . LEU A 1 101 ? -33.211 -4.335 43.276 1.00 69.75 101 LEU A O 1
ATOM 736 N N . GLY A 1 102 ? -33.213 -5.654 45.092 1.00 66.00 102 GLY A N 1
ATOM 737 C CA . GLY A 1 102 ? -31.755 -5.748 45.196 1.00 66.00 102 GLY A CA 1
ATOM 738 C C . GLY A 1 102 ? -31.125 -6.414 43.970 1.00 66.00 102 GLY A C 1
ATOM 739 O O . GLY A 1 102 ? -30.119 -5.932 43.462 1.00 66.00 102 GLY A O 1
ATOM 740 N N . LEU A 1 103 ? -31.758 -7.467 43.447 1.00 71.88 103 LEU A N 1
ATOM 741 C CA . LEU A 1 103 ? -31.339 -8.141 42.215 1.00 71.88 103 LEU A CA 1
ATOM 742 C C . LEU A 1 103 ? -31.455 -7.229 40.989 1.00 71.88 103 LEU A C 1
ATOM 744 O O . LEU A 1 103 ? -30.526 -7.171 40.188 1.00 71.88 103 LEU A O 1
ATOM 748 N N . ALA A 1 104 ? -32.554 -6.481 40.863 1.00 73.50 104 ALA A N 1
ATOM 749 C CA . ALA A 1 104 ? -32.744 -5.512 39.786 1.00 73.50 104 ALA A CA 1
ATOM 750 C C . ALA A 1 104 ? -31.699 -4.384 39.844 1.00 73.50 104 ALA A C 1
ATOM 752 O O . ALA A 1 104 ? -31.116 -4.032 38.821 1.00 73.50 104 ALA A O 1
ATOM 753 N N . LEU A 1 105 ? -31.398 -3.866 41.041 1.00 69.94 105 LEU A N 1
ATOM 754 C CA . LEU A 1 105 ? -30.343 -2.869 41.239 1.00 69.94 105 LEU A CA 1
ATOM 755 C C . LEU A 1 105 ? -28.945 -3.412 40.939 1.00 69.94 105 LEU A C 1
ATOM 757 O O . LEU A 1 105 ? -28.110 -2.649 40.470 1.00 69.94 105 LEU A O 1
ATOM 761 N N . LEU A 1 106 ? -28.682 -4.701 41.181 1.00 69.12 106 LEU A N 1
ATOM 762 C CA . LEU A 1 106 ? -27.408 -5.334 40.824 1.00 69.12 106 LEU A CA 1
ATOM 763 C C . LEU A 1 106 ? -27.302 -5.614 39.316 1.00 69.12 106 LEU A C 1
ATOM 765 O O . LEU A 1 106 ? -26.214 -5.556 38.745 1.00 69.12 106 LEU A O 1
ATOM 769 N N . ALA A 1 107 ? -28.432 -5.894 38.661 1.00 70.56 107 ALA A N 1
ATOM 770 C CA . ALA A 1 107 ? -28.489 -6.174 37.231 1.00 70.56 107 ALA A CA 1
ATOM 771 C C . ALA A 1 107 ? -28.096 -4.958 36.378 1.00 70.56 107 ALA A C 1
ATOM 773 O O . ALA A 1 107 ? -27.520 -5.136 35.310 1.00 70.56 107 ALA A O 1
ATOM 774 N N . VAL A 1 108 ? -28.342 -3.731 36.850 1.00 71.38 108 VAL A N 1
ATOM 775 C CA . VAL A 1 108 ? -27.983 -2.495 36.133 1.00 71.38 108 VAL A CA 1
ATOM 776 C C . VAL A 1 108 ? -26.463 -2.308 35.976 1.00 71.38 108 VAL A C 1
ATOM 778 O O . VAL A 1 108 ? -26.021 -2.172 34.839 1.00 71.38 108 VAL A O 1
ATOM 781 N N . PRO A 1 109 ? -25.623 -2.325 37.030 1.00 66.75 109 PRO A N 1
ATOM 782 C CA . PRO A 1 109 ? -24.174 -2.191 36.880 1.00 66.75 109 PRO A CA 1
ATOM 783 C C . PRO A 1 109 ? -23.533 -3.418 36.216 1.00 66.75 109 PRO A C 1
ATOM 785 O O . PRO A 1 109 ? -22.625 -3.261 35.400 1.00 66.75 109 PRO A O 1
ATOM 788 N N . VAL A 1 110 ? -24.026 -4.633 36.491 1.00 69.50 110 VAL A N 1
ATOM 789 C CA . VAL A 1 110 ? -23.507 -5.850 35.843 1.00 69.50 110 VAL A CA 1
ATOM 790 C C . VAL A 1 110 ? -23.858 -5.860 34.352 1.00 69.50 110 VAL A C 1
ATOM 792 O O . VAL A 1 110 ? -22.964 -5.995 33.517 1.00 69.50 110 VAL A O 1
ATOM 795 N N . GLY A 1 111 ? -25.124 -5.633 33.997 1.00 64.12 111 GLY A N 1
ATOM 796 C CA . GLY A 1 111 ? -25.581 -5.542 32.608 1.00 64.12 111 GLY A CA 1
ATOM 797 C C . GLY A 1 111 ? -24.983 -4.344 31.871 1.00 64.12 111 GLY A C 1
ATOM 798 O O . GLY A 1 111 ? -24.533 -4.474 30.733 1.00 64.12 111 GLY A O 1
ATOM 799 N N . GLY A 1 112 ? -24.873 -3.202 32.549 1.00 68.12 112 GLY A N 1
ATOM 800 C CA . GLY A 1 112 ? -24.228 -1.997 32.037 1.00 68.12 112 GLY A CA 1
ATOM 801 C C . GLY A 1 112 ? -22.755 -2.216 31.700 1.00 68.12 112 GLY A C 1
ATOM 802 O O . GLY A 1 112 ? -22.304 -1.737 30.667 1.00 68.12 112 GLY A O 1
ATOM 803 N N . SER A 1 113 ? -22.012 -2.997 32.494 1.00 72.19 113 SER A N 1
ATOM 804 C CA . SER A 1 113 ? -20.599 -3.289 32.211 1.00 72.19 113 SER A CA 1
ATOM 805 C C . SER A 1 113 ? -20.394 -4.117 30.935 1.00 72.19 113 SER A C 1
ATOM 807 O O . SER A 1 113 ? -19.449 -3.870 30.183 1.00 72.19 113 SER A O 1
ATOM 809 N N . VAL A 1 114 ? -21.299 -5.061 30.656 1.00 74.00 114 VAL A N 1
ATOM 810 C CA . VAL A 1 114 ? -21.259 -5.896 29.447 1.00 74.00 114 VAL A CA 1
ATOM 811 C C . VAL A 1 114 ? -21.638 -5.066 28.224 1.00 74.00 114 VAL A C 1
ATOM 813 O O . VAL A 1 114 ? -20.912 -5.072 27.230 1.00 74.00 114 VAL A O 1
ATOM 816 N N . LEU A 1 115 ? -22.724 -4.291 28.322 1.00 74.56 115 LEU A N 1
ATOM 817 C CA . LEU A 1 115 ? -23.154 -3.392 27.252 1.00 74.56 115 LEU A CA 1
ATOM 818 C C . LEU A 1 115 ? -22.085 -2.338 26.951 1.00 74.56 115 LEU A C 1
ATOM 820 O O . LEU A 1 115 ? -21.725 -2.149 25.791 1.00 74.56 115 LEU A O 1
ATOM 824 N N . TYR A 1 116 ? -21.503 -1.719 27.978 1.00 76.56 116 TYR A N 1
ATOM 825 C CA . TYR A 1 116 ? -20.438 -0.732 27.819 1.00 76.56 116 TYR A CA 1
ATOM 826 C C . TYR A 1 116 ? -19.187 -1.328 27.169 1.00 76.56 116 TYR A C 1
ATOM 828 O O . TYR A 1 116 ? -18.618 -0.711 26.271 1.00 76.56 116 TYR A O 1
ATOM 836 N N . ARG A 1 117 ? -18.771 -2.540 27.566 1.00 80.00 117 ARG A N 1
ATOM 837 C CA . ARG A 1 117 ? -17.634 -3.222 26.932 1.00 80.00 117 ARG A CA 1
ATOM 838 C C . ARG A 1 117 ? -17.903 -3.479 25.451 1.00 80.00 117 ARG A C 1
ATOM 840 O O . ARG A 1 117 ? -17.060 -3.133 24.632 1.00 80.00 117 ARG A O 1
ATOM 847 N N . SER A 1 118 ? -19.088 -3.987 25.111 1.00 80.38 118 SER A N 1
ATOM 848 C CA . SER A 1 118 ? -19.466 -4.224 23.712 1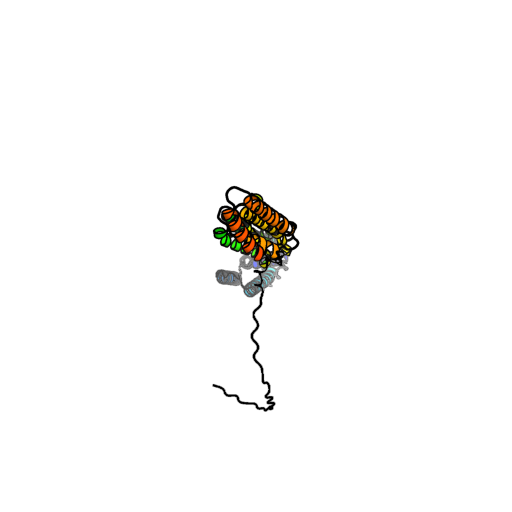.00 80.38 118 SER A CA 1
ATOM 849 C C . SER A 1 118 ? -19.513 -2.930 22.889 1.00 80.38 118 SER A C 1
ATOM 851 O O . SER A 1 118 ? -18.992 -2.887 21.778 1.00 80.38 118 SER A O 1
ATOM 853 N N . ALA A 1 119 ? -20.045 -1.842 23.458 1.00 83.94 119 ALA A N 1
ATOM 854 C CA . ALA A 1 119 ? -20.083 -0.537 22.808 1.00 83.94 119 ALA A CA 1
ATOM 855 C C . ALA A 1 119 ? -18.672 0.041 22.609 1.00 83.94 119 ALA A C 1
ATOM 857 O O . ALA A 1 119 ? -18.370 0.592 21.552 1.00 83.94 119 ALA A O 1
ATOM 858 N N . ARG A 1 120 ? -17.783 -0.120 23.598 1.00 86.94 120 ARG A N 1
ATOM 859 C CA . ARG A 1 120 ? -16.385 0.328 23.525 1.00 86.94 120 ARG A CA 1
ATOM 860 C C . ARG A 1 120 ? -15.575 -0.466 22.501 1.00 86.94 120 ARG A C 1
ATOM 862 O O . ARG A 1 120 ? -14.783 0.122 21.763 1.00 86.94 120 ARG A O 1
ATOM 869 N N . GLU A 1 121 ? -15.765 -1.780 22.444 1.00 89.19 121 GLU A N 1
ATOM 870 C CA . GLU A 1 121 ? -15.154 -2.636 21.425 1.00 89.19 121 GLU A CA 1
ATOM 871 C C . GLU A 1 121 ? -15.635 -2.244 20.027 1.00 89.19 121 GLU A C 1
ATOM 873 O O . GLU A 1 121 ? -14.807 -2.018 19.145 1.00 89.19 121 GLU A O 1
ATOM 878 N N . GLU A 1 122 ? -16.943 -2.070 19.834 1.00 91.00 122 GLU A N 1
ATOM 879 C CA . GLU A 1 122 ? -17.506 -1.660 18.546 1.00 91.00 122 GLU A CA 1
ATOM 880 C C . GLU A 1 122 ? -16.992 -0.276 18.120 1.00 91.00 122 GLU A C 1
ATOM 882 O O . GLU A 1 122 ? -16.534 -0.121 16.989 1.00 91.00 122 GLU A O 1
ATOM 887 N N . ALA A 1 123 ? -16.947 0.701 19.032 1.00 92.50 123 ALA A N 1
ATOM 888 C CA . ALA A 1 123 ? -16.388 2.026 18.759 1.00 92.50 123 ALA A CA 1
ATOM 889 C C . ALA A 1 123 ? -14.902 1.962 18.361 1.00 92.50 123 ALA A C 1
ATOM 891 O O . ALA A 1 123 ? -14.470 2.641 17.428 1.00 92.50 123 ALA A O 1
ATOM 892 N N . THR A 1 124 ? -14.123 1.096 19.016 1.00 93.81 124 THR A N 1
ATOM 893 C CA . THR A 1 124 ? -12.709 0.873 18.674 1.00 93.81 124 THR A CA 1
ATOM 894 C C . THR A 1 124 ? -12.579 0.249 17.283 1.00 93.81 124 THR A C 1
ATOM 896 O O . THR A 1 124 ? -11.757 0.688 16.480 1.00 93.81 124 THR A O 1
ATOM 899 N N . GLN A 1 125 ? -13.415 -0.741 16.953 1.00 95.50 125 GLN A N 1
ATOM 900 C CA . GLN A 1 125 ? -13.415 -1.361 15.627 1.00 95.50 125 GLN A CA 1
ATOM 901 C C . GLN A 1 125 ? -13.807 -0.367 14.525 1.00 95.50 125 GLN A C 1
ATOM 903 O O . GLN A 1 125 ? -13.195 -0.395 13.458 1.00 95.50 125 GLN A O 1
ATOM 908 N N . GLN A 1 126 ? -14.784 0.513 14.765 1.00 96.50 126 GLN A N 1
ATOM 909 C CA . GLN A 1 126 ? -15.171 1.564 13.814 1.00 96.50 126 GLN A CA 1
ATOM 910 C C . GLN A 1 126 ? -14.040 2.573 13.598 1.00 96.50 126 GLN A C 1
ATOM 912 O O . GLN A 1 126 ? -13.656 2.822 12.461 1.00 96.50 126 GLN A O 1
ATOM 917 N N . MET A 1 127 ? -13.405 3.052 14.671 1.00 96.69 127 MET A N 1
ATOM 918 C CA . MET A 1 127 ? -12.251 3.953 14.570 1.00 96.69 127 MET A CA 1
ATOM 919 C C . MET A 1 127 ? -11.106 3.349 13.732 1.00 96.69 127 MET A C 1
ATOM 921 O O . MET A 1 127 ? -10.459 4.054 12.951 1.00 96.69 127 MET A O 1
ATOM 925 N N . LEU A 1 128 ? -10.839 2.044 13.871 1.00 97.75 128 LEU A N 1
ATOM 926 C CA . LEU A 1 128 ? -9.826 1.350 13.068 1.00 97.75 128 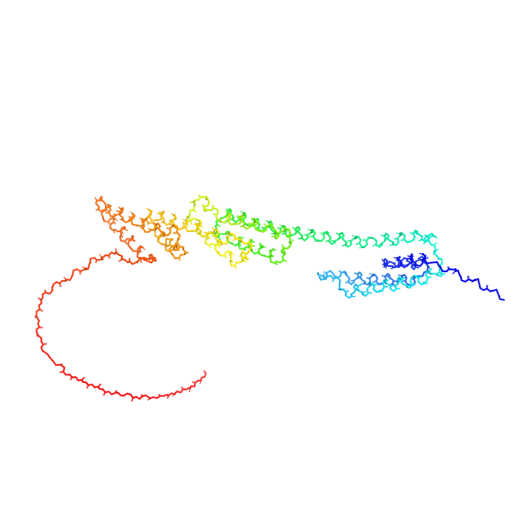LEU A CA 1
ATOM 927 C C . LEU A 1 128 ? -10.241 1.209 11.595 1.00 97.75 128 LEU A C 1
ATOM 929 O O . LEU A 1 128 ? -9.386 1.320 10.715 1.00 97.75 128 LEU A O 1
ATOM 933 N N . LEU A 1 129 ? -11.529 0.990 11.313 1.00 98.00 129 LEU A N 1
ATOM 934 C CA . LEU A 1 129 ? -12.060 0.975 9.947 1.00 98.00 129 LEU A CA 1
ATOM 935 C C . LEU A 1 129 ? -11.976 2.361 9.296 1.00 98.00 129 LEU A C 1
ATOM 937 O O . LEU A 1 129 ? -11.520 2.455 8.161 1.00 98.00 129 LEU A O 1
ATOM 941 N N . ASP A 1 130 ? -12.288 3.431 10.024 1.00 97.69 130 ASP A N 1
ATOM 942 C CA . ASP A 1 130 ? -12.127 4.809 9.544 1.00 97.69 130 ASP A CA 1
ATOM 943 C C . ASP A 1 130 ? -10.660 5.158 9.284 1.00 97.69 130 ASP A C 1
ATOM 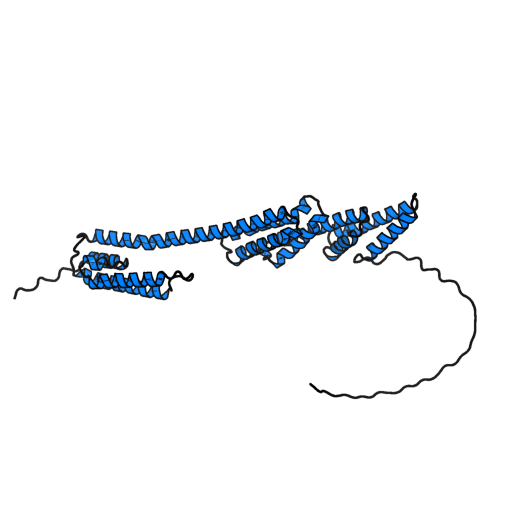945 O O . ASP A 1 130 ? -10.322 5.894 8.355 1.00 97.69 130 ASP A O 1
ATOM 949 N N . ARG A 1 131 ? -9.743 4.640 10.110 1.00 97.44 131 ARG A N 1
ATOM 950 C CA . ARG A 1 131 ? -8.302 4.784 9.875 1.00 97.44 131 ARG A CA 1
ATOM 951 C C . ARG A 1 131 ? -7.875 4.064 8.592 1.00 97.44 131 ARG A C 1
ATOM 953 O O . ARG A 1 131 ? -7.079 4.625 7.841 1.00 97.44 131 ARG A O 1
ATOM 960 N N . LEU A 1 132 ? -8.410 2.869 8.332 1.00 98.25 132 LEU A N 1
ATOM 961 C CA . LEU A 1 132 ? -8.174 2.137 7.087 1.00 98.25 132 LEU A CA 1
ATOM 962 C C . LEU A 1 132 ? -8.727 2.901 5.875 1.00 98.25 132 LEU A C 1
ATOM 964 O O . LEU A 1 132 ? -8.002 3.094 4.906 1.00 98.25 132 LEU A O 1
ATOM 968 N N . GLU A 1 133 ? -9.965 3.394 5.946 1.00 98.19 133 GLU A N 1
ATOM 969 C CA . GLU A 1 133 ? -10.594 4.120 4.836 1.00 98.19 133 GLU A CA 1
ATOM 970 C C . GLU A 1 133 ? -9.874 5.443 4.536 1.00 98.19 133 GLU A C 1
ATOM 972 O O . GLU A 1 133 ? -9.716 5.815 3.376 1.00 98.19 133 GLU A O 1
ATOM 977 N N . ARG A 1 134 ? -9.347 6.137 5.556 1.00 98.12 134 ARG A N 1
ATOM 978 C CA . ARG A 1 134 ? -8.482 7.310 5.341 1.00 98.12 134 ARG A CA 1
ATOM 979 C C . ARG A 1 134 ? -7.207 6.958 4.579 1.00 98.12 134 ARG A C 1
ATOM 981 O O . ARG A 1 134 ? -6.828 7.700 3.675 1.00 98.12 134 ARG A O 1
ATOM 988 N N . ALA A 1 135 ? -6.566 5.835 4.907 1.00 98.25 135 ALA A N 1
ATOM 989 C CA . ALA A 1 135 ? -5.410 5.355 4.153 1.00 98.25 135 ALA A CA 1
ATOM 990 C C . ALA A 1 135 ? -5.791 4.996 2.708 1.00 98.25 135 ALA A C 1
ATOM 992 O O . ALA A 1 135 ? -5.104 5.413 1.780 1.00 98.25 135 ALA A O 1
ATOM 993 N N . ASP A 1 136 ? -6.927 4.327 2.499 1.00 98.12 136 ASP A N 1
ATOM 994 C CA . ASP A 1 136 ? -7.451 4.039 1.157 1.00 98.12 136 ASP A CA 1
ATOM 995 C C . ASP A 1 136 ? -7.742 5.335 0.372 1.00 98.12 136 ASP A C 1
ATOM 997 O O . ASP A 1 136 ? -7.487 5.421 -0.832 1.00 98.12 136 ASP A O 1
ATOM 1001 N N . GLY A 1 137 ? -8.213 6.380 1.057 1.00 98.00 137 GLY A N 1
ATOM 1002 C CA . GLY A 1 137 ? -8.388 7.722 0.508 1.00 98.00 137 GLY A CA 1
ATOM 1003 C C . GLY A 1 137 ? -7.079 8.351 0.023 1.00 98.00 137 GLY A C 1
ATOM 1004 O O . GLY A 1 137 ? -7.052 8.919 -1.071 1.00 98.00 137 GLY A O 1
ATOM 1005 N N . LEU A 1 138 ? -5.982 8.196 0.775 1.00 98.19 138 LEU A N 1
ATOM 1006 C CA . LEU A 1 138 ? -4.650 8.650 0.353 1.00 98.19 138 LEU A CA 1
ATOM 1007 C C . LEU A 1 138 ? -4.220 7.959 -0.941 1.00 98.19 138 LEU A C 1
ATOM 1009 O O . LEU A 1 138 ? -3.828 8.638 -1.886 1.00 98.19 138 LEU A O 1
ATOM 1013 N N . VAL A 1 139 ? -4.379 6.637 -1.027 1.00 98.06 139 VAL A N 1
ATOM 1014 C CA . VAL A 1 139 ? -4.038 5.851 -2.225 1.00 98.06 139 VAL A CA 1
ATOM 1015 C C . VAL A 1 139 ? -4.861 6.295 -3.430 1.00 98.06 139 VAL A C 1
ATOM 1017 O O . VAL A 1 139 ? -4.308 6.559 -4.497 1.00 98.06 139 VAL A O 1
ATOM 1020 N N . ARG A 1 140 ? -6.178 6.443 -3.252 1.00 97.38 140 ARG A N 1
ATOM 1021 C CA . ARG A 1 140 ? -7.103 6.872 -4.308 1.00 97.38 140 ARG A CA 1
ATOM 1022 C C . ARG A 1 140 ? -6.775 8.276 -4.813 1.00 97.38 140 ARG A C 1
ATOM 1024 O O . ARG A 1 140 ? -6.746 8.497 -6.020 1.00 97.38 140 ARG A O 1
ATOM 1031 N N . SER A 1 141 ? -6.503 9.211 -3.901 1.00 96.12 141 SER A N 1
ATOM 1032 C CA . SER A 1 141 ? -6.111 10.579 -4.257 1.00 96.12 141 SER A CA 1
ATOM 1033 C C . SER A 1 141 ? -4.728 10.631 -4.912 1.00 96.12 141 SER A C 1
ATOM 1035 O O . SER A 1 141 ? -4.529 11.372 -5.870 1.00 96.12 141 SER A O 1
ATOM 1037 N N . GLY A 1 142 ? -3.785 9.807 -4.446 1.00 93.88 142 GLY A N 1
ATOM 1038 C CA . GLY A 1 142 ? -2.454 9.667 -5.022 1.00 93.88 142 GLY A CA 1
ATOM 1039 C C . GLY A 1 142 ? -2.499 9.136 -6.452 1.00 93.88 142 GLY A C 1
ATOM 1040 O O . GLY A 1 142 ? -1.780 9.643 -7.308 1.00 93.88 142 GLY A O 1
ATOM 1041 N N . GLY A 1 143 ? -3.408 8.199 -6.743 1.00 92.38 143 GLY A N 1
ATOM 1042 C CA . GLY A 1 143 ? -3.612 7.647 -8.087 1.00 92.38 143 GLY A CA 1
ATOM 1043 C C . GLY A 1 143 ? -4.070 8.668 -9.137 1.00 92.38 143 GLY A C 1
ATOM 1044 O O . GLY A 1 143 ? -3.967 8.399 -10.331 1.00 92.38 143 GLY A O 1
ATOM 1045 N N . GLN A 1 144 ? -4.551 9.840 -8.712 1.00 93.12 144 GLN A N 1
ATOM 1046 C CA . GLN A 1 144 ? -4.946 10.950 -9.590 1.00 93.12 144 GLN A CA 1
ATOM 1047 C C . GLN A 1 144 ? -3.816 11.969 -9.816 1.00 93.12 144 GLN A C 1
ATOM 1049 O O . GLN A 1 144 ? -3.956 12.875 -10.635 1.00 93.12 144 GLN A O 1
ATOM 1054 N N . LYS A 1 145 ? -2.705 11.849 -9.082 1.00 93.69 145 LYS A N 1
ATOM 1055 C CA . LYS A 1 145 ? -1.549 12.751 -9.142 1.00 93.69 145 LYS A CA 1
ATOM 1056 C C . LYS A 1 145 ? -0.398 12.087 -9.902 1.00 93.69 145 LYS A C 1
ATOM 1058 O O . LYS A 1 145 ? -0.394 10.882 -10.149 1.00 93.69 145 LYS A O 1
ATOM 1063 N N . SER A 1 146 ? 0.632 12.868 -10.229 1.00 93.62 146 SER A N 1
ATOM 1064 C CA . SER A 1 146 ? 1.899 12.296 -10.688 1.00 93.62 146 SER A CA 1
ATOM 1065 C C . SER A 1 146 ? 2.544 11.467 -9.569 1.00 93.62 146 SER A C 1
ATOM 1067 O O . SER A 1 146 ? 2.409 11.776 -8.379 1.00 93.62 146 SER A O 1
ATOM 1069 N N . PHE A 1 147 ? 3.277 10.415 -9.944 1.00 94.81 147 PHE A N 1
ATOM 1070 C CA . PHE A 1 147 ? 3.872 9.491 -8.975 1.00 94.81 147 PHE A CA 1
ATOM 1071 C C . PHE A 1 147 ? 4.779 10.198 -7.953 1.00 94.81 147 PHE A C 1
ATOM 1073 O O . PHE A 1 147 ? 4.705 9.908 -6.760 1.00 94.81 147 PHE A O 1
ATOM 1080 N N . GLY A 1 148 ? 5.590 11.163 -8.404 1.00 93.31 148 GLY A N 1
ATOM 1081 C CA . GLY A 1 148 ? 6.485 11.925 -7.529 1.00 93.31 148 GLY A CA 1
ATOM 1082 C C . GLY A 1 148 ? 5.739 12.686 -6.430 1.00 93.31 148 GLY A C 1
ATOM 1083 O O . GLY A 1 148 ? 6.153 12.654 -5.275 1.00 93.31 148 GLY A O 1
ATOM 1084 N N . THR A 1 149 ? 4.601 13.304 -6.760 1.00 95.81 149 THR A N 1
ATOM 1085 C CA . THR A 1 149 ? 3.764 14.025 -5.789 1.00 95.81 149 THR A CA 1
ATOM 1086 C C . THR A 1 149 ? 3.000 13.075 -4.865 1.00 95.81 149 THR A C 1
ATOM 1088 O O . THR A 1 149 ? 2.812 13.382 -3.693 1.00 95.81 149 THR A O 1
ATOM 1091 N N . ALA A 1 150 ? 2.574 11.912 -5.363 1.00 96.56 150 ALA A N 1
ATOM 1092 C CA . ALA A 1 150 ? 1.810 10.930 -4.590 1.00 96.56 150 ALA A CA 1
ATOM 1093 C C . ALA A 1 150 ? 2.665 10.067 -3.642 1.00 96.56 150 ALA A C 1
ATOM 1095 O O . ALA A 1 150 ? 2.127 9.358 -2.793 1.00 96.56 150 ALA A O 1
ATOM 1096 N N . GLN A 1 151 ? 3.996 10.096 -3.766 1.00 95.56 151 GLN A N 1
ATOM 1097 C CA . GLN A 1 151 ? 4.870 9.166 -3.048 1.00 95.56 151 GLN A CA 1
ATOM 1098 C C . GLN A 1 151 ? 4.752 9.273 -1.516 1.00 95.56 151 GLN A C 1
ATOM 1100 O O . GLN A 1 151 ? 4.826 8.257 -0.824 1.00 95.56 151 GLN A O 1
ATOM 1105 N N . SER A 1 152 ? 4.558 10.479 -0.969 1.00 96.38 152 SER A N 1
ATOM 1106 C CA . SER A 1 152 ? 4.315 10.667 0.469 1.00 96.38 152 SER A CA 1
ATOM 1107 C C . SER A 1 152 ? 3.004 10.026 0.916 1.00 96.38 152 SER A C 1
ATOM 1109 O O . SER A 1 152 ? 2.991 9.333 1.931 1.00 96.38 152 SER A O 1
ATOM 1111 N N . ASP A 1 153 ? 1.943 10.203 0.128 1.00 97.50 153 ASP A N 1
ATOM 1112 C CA . ASP A 1 153 ? 0.607 9.669 0.406 1.00 97.50 153 ASP A CA 1
ATOM 1113 C C . ASP A 1 153 ? 0.648 8.132 0.419 1.00 97.50 153 ASP A C 1
ATOM 1115 O O . ASP A 1 153 ? 0.102 7.490 1.316 1.00 97.50 153 ASP A O 1
ATOM 1119 N N . TYR A 1 154 ? 1.389 7.529 -0.517 1.00 97.56 154 TYR A N 1
ATOM 1120 C CA . TYR A 1 154 ? 1.593 6.081 -0.565 1.00 97.56 154 TYR A CA 1
ATOM 1121 C C . TYR A 1 154 ? 2.390 5.539 0.623 1.00 97.56 154 TYR A C 1
ATOM 1123 O O . TYR A 1 154 ? 2.036 4.490 1.162 1.00 97.56 154 TYR A O 1
ATOM 1131 N N . ARG A 1 155 ? 3.458 6.227 1.049 1.00 96.88 155 ARG A N 1
ATOM 1132 C CA . ARG A 1 155 ? 4.226 5.816 2.238 1.00 96.88 155 ARG A CA 1
ATOM 1133 C C . ARG A 1 155 ? 3.370 5.873 3.498 1.00 96.88 155 ARG A C 1
ATOM 1135 O O . ARG A 1 155 ? 3.431 4.964 4.323 1.00 96.88 155 ARG A O 1
ATOM 1142 N N . GLU A 1 156 ? 2.562 6.918 3.627 1.00 97.44 156 GLU A N 1
ATOM 1143 C CA . GLU A 1 156 ? 1.661 7.087 4.760 1.00 97.44 156 GLU A CA 1
ATOM 1144 C C . GLU A 1 156 ? 0.581 5.997 4.796 1.00 97.44 156 GLU A C 1
ATOM 1146 O O . GLU A 1 156 ? 0.349 5.393 5.845 1.00 97.44 156 GLU A O 1
ATOM 1151 N N . ALA A 1 157 ? -0.011 5.657 3.647 1.00 97.94 157 ALA A N 1
ATOM 1152 C CA . ALA A 1 157 ? -0.962 4.552 3.556 1.00 97.94 157 ALA A CA 1
ATOM 1153 C C . ALA A 1 157 ? -0.336 3.208 3.981 1.00 97.94 157 ALA A C 1
ATOM 1155 O O . ALA A 1 157 ? -0.911 2.494 4.805 1.00 97.94 157 ALA A O 1
ATOM 1156 N N . LEU A 1 158 ? 0.875 2.890 3.502 1.00 97.38 158 LEU A N 1
ATOM 1157 C CA . LEU A 1 158 ? 1.597 1.670 3.894 1.00 97.38 158 LEU A CA 1
ATOM 1158 C C . LEU A 1 158 ? 1.899 1.622 5.396 1.00 97.38 158 LEU A C 1
ATOM 1160 O O . LEU A 1 158 ? 1.764 0.564 6.011 1.00 97.38 158 LEU A O 1
ATOM 1164 N N . ARG A 1 159 ? 2.252 2.761 6.006 1.00 96.56 159 ARG A N 1
ATOM 1165 C CA . ARG A 1 159 ? 2.464 2.868 7.457 1.00 96.56 159 ARG A CA 1
ATOM 1166 C C . ARG A 1 159 ? 1.193 2.531 8.233 1.00 96.56 159 ARG A C 1
ATOM 1168 O O . ARG A 1 159 ? 1.258 1.829 9.240 1.00 96.56 159 ARG A O 1
ATOM 1175 N N . VAL A 1 160 ? 0.034 2.997 7.764 1.00 97.19 160 VAL A N 1
ATOM 1176 C CA . VAL A 1 160 ? -1.261 2.664 8.373 1.00 97.19 160 VAL A CA 1
ATOM 1177 C C . VAL A 1 160 ? -1.590 1.182 8.200 1.00 97.19 160 VAL A C 1
ATOM 1179 O O . VAL A 1 160 ? -1.958 0.540 9.181 1.00 97.19 160 VAL A O 1
ATOM 1182 N N . TYR A 1 161 ? -1.426 0.618 7.002 1.00 96.75 161 TYR A N 1
ATOM 1183 C CA . TYR A 1 161 ? -1.668 -0.807 6.760 1.00 96.75 161 TYR A CA 1
ATOM 1184 C C . TYR A 1 161 ? -0.780 -1.701 7.636 1.00 96.75 161 TYR A C 1
ATOM 1186 O O . TYR A 1 161 ? -1.282 -2.637 8.259 1.00 96.75 161 TYR A O 1
ATOM 1194 N N . GLY A 1 162 ? 0.512 -1.374 7.738 1.00 94.94 162 GLY A N 1
ATOM 1195 C CA . GLY A 1 162 ? 1.463 -2.085 8.591 1.00 94.94 162 GLY A CA 1
ATOM 1196 C C . GLY A 1 162 ? 1.115 -1.975 10.070 1.00 94.94 162 GLY A C 1
ATOM 1197 O O . GLY A 1 162 ? 1.046 -2.994 10.749 1.00 94.94 162 GLY A O 1
ATOM 1198 N N . GLY A 1 163 ? 0.799 -0.769 10.551 1.00 94.88 163 GLY A N 1
ATOM 1199 C CA . GLY A 1 163 ? 0.371 -0.555 11.937 1.00 94.88 163 GLY A CA 1
ATOM 1200 C C . GLY A 1 163 ? -0.914 -1.311 12.285 1.00 94.88 163 GLY A C 1
ATOM 1201 O O . GLY A 1 163 ? -1.004 -1.924 13.338 1.00 94.88 163 GLY A O 1
ATOM 1202 N N . LEU A 1 164 ? -1.896 -1.370 11.377 1.00 95.88 164 LEU A N 1
ATOM 1203 C CA . LEU A 1 164 ? -3.111 -2.162 11.604 1.00 95.88 164 LEU A CA 1
ATOM 1204 C C . LEU A 1 164 ? -2.807 -3.661 11.749 1.00 95.88 164 LEU A C 1
ATOM 1206 O O . LEU A 1 164 ? -3.396 -4.313 12.608 1.00 95.88 164 LEU A O 1
ATOM 1210 N N . ARG A 1 165 ? -1.897 -4.212 10.933 1.00 94.00 165 ARG A N 1
ATOM 1211 C CA . ARG A 1 165 ? -1.498 -5.630 11.004 1.00 94.00 165 ARG A CA 1
ATOM 1212 C C . ARG A 1 165 ? -0.624 -5.948 12.216 1.00 94.00 165 ARG A C 1
ATOM 1214 O O . ARG A 1 165 ? -0.762 -7.036 12.765 1.00 94.00 165 ARG A O 1
ATOM 1221 N N . ALA A 1 166 ? 0.247 -5.024 12.615 1.00 92.62 166 ALA A N 1
ATOM 1222 C CA . ALA A 1 166 ? 1.164 -5.202 13.736 1.00 92.62 166 ALA A CA 1
ATOM 1223 C C . ALA A 1 166 ? 0.478 -4.979 15.092 1.00 92.62 166 ALA A C 1
ATOM 1225 O O . ALA A 1 166 ? 0.565 -5.835 15.968 1.00 92.62 166 ALA A O 1
ATOM 1226 N N . ASP A 1 167 ? -0.243 -3.867 15.242 1.00 94.56 167 ASP A N 1
ATOM 1227 C CA . ASP A 1 167 ? -0.780 -3.421 16.532 1.00 94.56 167 ASP A CA 1
ATOM 1228 C C . ASP A 1 167 ? -2.175 -4.006 16.814 1.00 94.56 167 ASP A C 1
ATOM 1230 O O . ASP A 1 167 ? -2.580 -4.150 17.969 1.00 94.56 167 ASP A O 1
ATOM 1234 N N . HIS A 1 168 ? -2.936 -4.346 15.764 1.00 94.75 168 HIS A N 1
ATOM 1235 C CA . HIS A 1 168 ? -4.334 -4.782 15.876 1.00 94.75 168 HIS A CA 1
ATOM 1236 C C . HIS A 1 168 ? -4.690 -5.977 14.963 1.00 94.75 168 HIS A C 1
ATOM 1238 O O . HIS A 1 168 ? -5.684 -5.897 14.225 1.00 94.75 168 HIS A O 1
ATOM 1244 N N . PRO A 1 169 ? -3.945 -7.101 15.014 1.00 93.88 169 PRO A N 1
ATOM 1245 C CA . PRO A 1 169 ? -4.070 -8.214 14.062 1.00 93.88 169 PRO A CA 1
ATOM 1246 C C . PRO A 1 169 ? -5.476 -8.834 13.995 1.00 93.88 169 PRO A C 1
ATOM 1248 O O . PRO A 1 169 ? -5.927 -9.220 12.914 1.00 93.88 169 PRO A O 1
ATOM 1251 N N . ASP A 1 170 ? -6.203 -8.860 15.115 1.00 93.44 170 ASP A N 1
ATOM 1252 C CA . ASP A 1 170 ? -7.540 -9.465 15.215 1.00 93.44 170 ASP A CA 1
ATOM 1253 C C . ASP A 1 170 ? -8.689 -8.504 14.861 1.00 93.44 170 ASP A C 1
ATOM 1255 O O . ASP A 1 170 ? -9.869 -8.881 14.897 1.00 93.44 170 ASP A O 1
ATOM 1259 N N . SER A 1 171 ? -8.376 -7.255 14.501 1.00 95.81 171 SER A N 1
ATOM 1260 C CA . SER A 1 171 ? -9.383 -6.253 14.144 1.00 95.81 171 SER A CA 1
ATOM 1261 C C . SER A 1 171 ? -10.027 -6.516 12.778 1.00 95.81 171 SER A C 1
ATOM 1263 O O . SER A 1 171 ? -9.439 -7.102 11.864 1.00 95.81 171 SER A O 1
ATOM 1265 N N . ARG A 1 172 ? -11.258 -6.019 12.594 1.00 96.69 172 ARG A N 1
ATOM 1266 C CA . ARG A 1 172 ? -11.949 -6.052 11.292 1.00 96.69 172 ARG A CA 1
ATOM 1267 C C . ARG A 1 172 ? -11.174 -5.285 10.219 1.00 96.69 172 ARG A C 1
ATOM 1269 O O . ARG A 1 172 ? -11.179 -5.701 9.063 1.00 96.69 172 ARG A O 1
ATOM 1276 N N . ALA A 1 173 ? -10.498 -4.202 10.601 1.00 96.81 173 ALA A N 1
ATOM 1277 C CA . ALA A 1 173 ? -9.654 -3.418 9.708 1.00 96.81 173 ALA A CA 1
ATOM 1278 C C . ALA A 1 173 ? -8.423 -4.217 9.250 1.00 96.81 173 ALA A C 1
ATOM 1280 O O . ALA A 1 173 ? -8.195 -4.347 8.049 1.00 96.81 173 ALA A O 1
ATOM 1281 N N . ALA A 1 174 ? -7.691 -4.842 10.178 1.00 95.75 174 ALA A N 1
ATOM 1282 C CA . ALA A 1 174 ? -6.510 -5.648 9.860 1.00 95.75 174 ALA A CA 1
ATOM 1283 C C . ALA A 1 174 ? -6.820 -6.845 8.950 1.00 95.75 174 ALA A C 1
ATOM 1285 O O . ALA A 1 174 ? -6.004 -7.197 8.099 1.00 95.75 174 ALA A O 1
ATOM 1286 N N . ARG A 1 175 ? -8.011 -7.449 9.074 1.00 95.50 175 ARG A N 1
ATOM 1287 C CA . ARG A 1 175 ? -8.472 -8.515 8.165 1.00 95.50 175 ARG A CA 1
ATOM 1288 C C . ARG A 1 175 ? -8.695 -8.045 6.723 1.00 95.50 175 ARG A C 1
ATOM 1290 O O . ARG A 1 175 ? -8.612 -8.856 5.809 1.00 95.50 175 ARG A O 1
ATOM 1297 N N . LYS A 1 176 ? -8.967 -6.755 6.502 1.00 96.75 176 LYS A N 1
ATOM 1298 C CA . LYS A 1 176 ? -9.186 -6.181 5.162 1.00 96.75 176 LYS A CA 1
ATOM 1299 C C . LYS A 1 176 ? -7.890 -5.753 4.468 1.00 96.75 176 LYS A C 1
ATOM 1301 O O . LYS A 1 176 ? -7.888 -5.626 3.245 1.00 96.75 176 LYS A O 1
ATOM 1306 N N . VAL A 1 177 ? -6.801 -5.557 5.215 1.00 96.25 177 VAL A N 1
ATOM 1307 C CA . VAL A 1 177 ? -5.525 -5.036 4.691 1.00 96.25 177 VAL A CA 1
ATOM 1308 C C . VAL A 1 177 ? -4.978 -5.832 3.496 1.00 96.25 177 VAL A C 1
ATOM 1310 O O . VAL A 1 177 ? -4.617 -5.177 2.524 1.00 96.25 177 VAL A O 1
ATOM 1313 N N . PRO A 1 178 ? -4.966 -7.182 3.461 1.00 94.56 178 PRO A N 1
ATOM 1314 C CA . PRO A 1 178 ? -4.466 -7.909 2.286 1.00 94.56 178 PRO A CA 1
ATOM 1315 C C . PRO A 1 178 ? -5.199 -7.547 0.980 1.00 94.56 178 PRO A C 1
ATOM 1317 O O . PRO A 1 178 ? -4.578 -7.338 -0.063 1.00 94.56 178 PRO A O 1
ATOM 1320 N N . GLY A 1 179 ? -6.525 -7.377 1.048 1.00 94.69 179 GLY A N 1
ATOM 1321 C CA . GLY A 1 179 ? -7.318 -6.898 -0.087 1.00 94.69 179 GLY A CA 1
ATOM 1322 C C . GLY A 1 179 ? -6.979 -5.454 -0.467 1.00 94.69 179 GLY A C 1
ATOM 1323 O O . GLY A 1 179 ? -6.850 -5.144 -1.648 1.00 94.69 179 GLY A O 1
ATOM 1324 N N . ARG A 1 180 ? -6.754 -4.577 0.522 1.00 96.44 180 ARG A N 1
ATOM 1325 C CA . ARG A 1 180 ? -6.339 -3.183 0.272 1.00 96.44 180 ARG A CA 1
ATOM 1326 C C . ARG A 1 180 ? -4.945 -3.077 -0.341 1.00 96.44 180 ARG A C 1
ATOM 1328 O O . ARG A 1 180 ? -4.739 -2.242 -1.214 1.00 96.44 180 ARG A O 1
ATOM 1335 N N . LEU A 1 181 ? -4.013 -3.947 0.049 1.00 97.38 181 LEU A N 1
ATOM 1336 C CA . LEU A 1 181 ? -2.679 -4.017 -0.550 1.00 97.38 181 LEU A CA 1
ATOM 1337 C C . LEU A 1 181 ? -2.745 -4.416 -2.026 1.00 97.38 181 LEU A C 1
ATOM 1339 O O . LEU A 1 181 ? -1.996 -3.872 -2.829 1.00 97.38 181 LEU A O 1
ATOM 1343 N N . THR A 1 182 ? -3.680 -5.287 -2.409 1.00 96.69 182 THR A N 1
ATOM 1344 C CA . THR A 1 182 ? -3.900 -5.607 -3.830 1.00 96.69 182 THR A CA 1
ATOM 1345 C C . THR A 1 182 ? -4.302 -4.350 -4.607 1.00 96.69 182 THR A C 1
ATOM 1347 O O . THR A 1 182 ? -3.625 -3.974 -5.562 1.00 96.69 182 THR A O 1
ATOM 1350 N N . SER A 1 183 ? -5.317 -3.619 -4.128 1.00 96.88 183 SER A N 1
ATOM 1351 C CA . SER A 1 183 ? -5.746 -2.356 -4.747 1.00 96.88 183 SER A CA 1
ATOM 1352 C C . SER A 1 183 ? -4.656 -1.279 -4.739 1.00 96.88 183 SER A C 1
ATOM 1354 O O . SER A 1 183 ? -4.561 -0.489 -5.679 1.00 96.88 183 SER A O 1
ATOM 1356 N N . PHE A 1 184 ? -3.809 -1.241 -3.708 1.00 97.88 184 PHE A N 1
ATOM 1357 C CA . PHE A 1 184 ? -2.651 -0.351 -3.642 1.00 97.88 184 PHE A CA 1
ATOM 1358 C C . PHE A 1 184 ? -1.665 -0.627 -4.781 1.00 97.88 184 PHE A C 1
ATOM 1360 O O . PHE A 1 184 ? -1.290 0.298 -5.501 1.00 97.88 184 PHE A O 1
ATOM 1367 N N . TYR A 1 185 ? -1.274 -1.890 -4.974 1.00 97.88 185 TYR A N 1
ATOM 1368 C CA . TYR A 1 185 ? -0.349 -2.285 -6.040 1.00 97.88 185 TYR A CA 1
ATOM 1369 C C . TYR A 1 185 ? -0.929 -1.993 -7.427 1.00 97.88 185 TYR A C 1
ATOM 1371 O O . TYR A 1 185 ? -0.226 -1.452 -8.280 1.00 97.88 185 TYR A O 1
ATOM 1379 N N . GLU A 1 186 ? -2.217 -2.274 -7.637 1.00 96.94 186 GLU A N 1
ATOM 1380 C CA . GLU A 1 186 ? -2.920 -1.959 -8.886 1.00 96.94 186 GLU A CA 1
ATOM 1381 C C . GLU A 1 186 ? -2.974 -0.451 -9.156 1.00 96.94 186 GLU A C 1
ATOM 1383 O O . GLU A 1 186 ? -2.725 -0.017 -10.279 1.00 96.94 186 GLU A O 1
ATOM 1388 N N . THR A 1 187 ? -3.237 0.358 -8.126 1.00 97.81 187 THR A N 1
ATOM 1389 C CA . THR A 1 187 ? -3.310 1.822 -8.254 1.00 97.81 187 THR A CA 1
ATOM 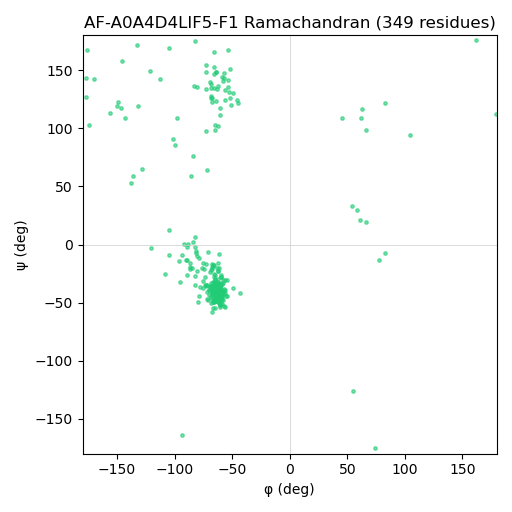1390 C C . THR A 1 187 ? -1.944 2.416 -8.583 1.00 97.81 187 THR A C 1
ATOM 1392 O O . THR A 1 187 ? -1.812 3.186 -9.533 1.00 97.81 187 THR A O 1
ATOM 1395 N N . VAL A 1 188 ? -0.906 2.040 -7.832 1.00 97.62 188 VAL A N 1
ATOM 1396 C CA . VAL A 1 188 ? 0.458 2.546 -8.045 1.00 97.62 188 VAL A CA 1
ATOM 1397 C C . VAL A 1 188 ? 1.009 2.059 -9.390 1.00 97.62 188 VAL A C 1
ATOM 1399 O O . VAL A 1 188 ? 1.647 2.820 -10.112 1.00 97.62 188 VAL A O 1
ATOM 1402 N N . GLY A 1 189 ? 0.723 0.811 -9.765 1.00 96.44 189 GLY A N 1
ATOM 1403 C CA . GLY A 1 189 ? 1.136 0.204 -11.029 1.00 96.44 189 GLY A CA 1
ATOM 1404 C C . GLY A 1 189 ? 0.245 0.534 -12.232 1.00 96.44 189 GLY A C 1
ATOM 1405 O O . GLY A 1 189 ? 0.456 -0.036 -13.300 1.00 96.44 189 GLY A O 1
ATOM 1406 N N . ALA A 1 190 ? -0.740 1.431 -12.108 1.00 96.56 190 ALA A N 1
ATOM 1407 C CA . ALA A 1 190 ? -1.770 1.632 -13.131 1.00 96.56 190 ALA A CA 1
ATOM 1408 C C . ALA A 1 190 ? -1.221 2.061 -14.507 1.00 96.56 190 ALA A C 1
ATOM 1410 O O . ALA A 1 190 ? -1.826 1.747 -15.531 1.00 96.56 190 ALA A O 1
ATOM 1411 N N . ALA A 1 191 ? -0.072 2.745 -14.553 1.00 96.56 191 ALA A N 1
ATOM 1412 C CA . ALA A 1 191 ? 0.596 3.098 -15.809 1.00 96.56 191 ALA A CA 1
ATOM 1413 C C . ALA A 1 191 ? 0.943 1.854 -16.649 1.00 96.56 191 ALA A C 1
ATOM 1415 O O . ALA A 1 191 ? 0.696 1.837 -17.852 1.00 96.56 191 ALA A O 1
ATOM 1416 N N . TYR A 1 192 ? 1.386 0.770 -16.002 1.00 97.06 192 TYR A N 1
ATOM 1417 C CA . TYR A 1 192 ? 1.677 -0.495 -16.677 1.00 97.06 192 TYR A CA 1
ATOM 1418 C C . TYR A 1 192 ? 0.422 -1.101 -17.310 1.00 97.06 192 TYR A C 1
ATOM 1420 O O . TYR A 1 192 ? 0.445 -1.523 -18.462 1.00 97.06 192 TYR A O 1
ATOM 1428 N N . ALA A 1 193 ? -0.703 -1.096 -16.586 1.00 95.38 193 ALA A N 1
ATOM 1429 C CA . ALA A 1 193 ? -1.976 -1.605 -17.102 1.00 95.38 193 ALA A CA 1
ATOM 1430 C C . ALA A 1 193 ? -2.472 -0.812 -18.326 1.00 95.38 193 ALA A C 1
ATOM 1432 O O . ALA A 1 193 ? -3.119 -1.373 -19.208 1.00 95.38 193 ALA A O 1
ATOM 1433 N N . ARG A 1 194 ? -2.127 0.479 -18.407 1.00 95.81 194 ARG A N 1
ATOM 1434 C CA . ARG A 1 194 ? -2.398 1.341 -19.568 1.00 95.81 194 ARG A CA 1
ATOM 1435 C C . ARG A 1 194 ? -1.356 1.226 -20.687 1.00 95.81 194 ARG A C 1
ATOM 1437 O O . ARG A 1 194 ? -1.496 1.923 -21.684 1.00 95.81 194 ARG A O 1
ATOM 1444 N N . LYS A 1 195 ? -0.347 0.356 -20.538 1.00 96.38 195 LYS A N 1
ATOM 1445 C CA . LYS A 1 195 ? 0.809 0.209 -21.443 1.00 96.38 195 LYS A CA 1
ATOM 1446 C C . LYS A 1 195 ? 1.669 1.470 -21.577 1.00 96.38 195 LYS A C 1
ATOM 1448 O O . LYS A 1 195 ? 2.420 1.611 -22.532 1.00 96.38 195 LYS A O 1
ATOM 1453 N N . ASP A 1 196 ? 1.589 2.371 -20.604 1.00 96.19 196 ASP A N 1
ATOM 1454 C CA . ASP A 1 196 ? 2.503 3.504 -20.492 1.00 96.19 196 ASP A CA 1
ATOM 1455 C C . ASP A 1 196 ? 3.771 3.027 -19.771 1.00 96.19 196 ASP A C 1
ATOM 1457 O O . ASP A 1 196 ? 3.942 3.178 -18.555 1.00 96.19 196 ASP A O 1
ATOM 1461 N N . TYR A 1 197 ? 4.609 2.308 -20.520 1.00 96.19 197 TYR A N 1
ATOM 1462 C CA . TYR A 1 197 ? 5.721 1.547 -19.964 1.00 96.19 197 TYR A CA 1
ATOM 1463 C C . TYR A 1 197 ? 6.789 2.436 -19.338 1.00 96.19 197 TYR A C 1
ATOM 1465 O O . TYR A 1 197 ? 7.249 2.119 -18.240 1.00 96.19 197 TYR A O 1
ATOM 1473 N N . CYS A 1 198 ? 7.121 3.562 -19.973 1.00 95.38 198 CYS A N 1
ATOM 1474 C CA . CYS A 1 198 ? 8.082 4.520 -19.437 1.00 95.38 198 CYS A CA 1
ATOM 1475 C C . CYS A 1 198 ? 7.591 5.143 -18.123 1.00 95.38 198 CYS A C 1
ATOM 1477 O O . CYS A 1 198 ? 8.329 5.153 -17.133 1.00 95.38 198 CYS A O 1
ATOM 1479 N N . ALA A 1 199 ? 6.327 5.584 -18.054 1.00 94.94 199 ALA A N 1
ATOM 1480 C CA . ALA A 1 199 ? 5.779 6.146 -16.818 1.00 94.94 199 ALA A CA 1
ATOM 1481 C C . ALA A 1 199 ? 5.618 5.099 -15.702 1.00 94.94 199 ALA A C 1
ATOM 1483 O O . ALA A 1 199 ? 5.588 5.452 -14.521 1.00 94.94 199 ALA A O 1
ATOM 1484 N N . ALA A 1 200 ? 5.534 3.811 -16.046 1.00 97.56 200 ALA A N 1
ATOM 1485 C CA . ALA A 1 200 ? 5.397 2.725 -15.082 1.00 97.56 200 ALA A CA 1
ATOM 1486 C C . ALA A 1 200 ? 6.699 2.359 -14.347 1.00 97.56 200 ALA A C 1
ATOM 1488 O O . ALA A 1 200 ? 6.626 1.789 -13.256 1.00 97.56 200 ALA A O 1
ATOM 1489 N N . ILE A 1 201 ? 7.877 2.708 -14.880 1.00 97.19 201 ILE A N 1
ATOM 1490 C CA . ILE A 1 201 ? 9.176 2.308 -14.306 1.00 97.19 201 ILE A CA 1
ATOM 1491 C C . ILE A 1 201 ? 9.337 2.796 -12.860 1.00 97.19 201 ILE A C 1
ATOM 1493 O O . ILE A 1 201 ? 9.646 2.000 -11.968 1.00 97.19 201 ILE A O 1
ATOM 1497 N N . ALA A 1 202 ? 9.115 4.087 -12.598 1.00 96.88 202 ALA A N 1
ATOM 1498 C CA . ALA A 1 202 ? 9.302 4.657 -11.262 1.00 96.88 202 ALA A CA 1
ATOM 1499 C C . ALA A 1 202 ? 8.310 4.091 -10.217 1.00 96.88 202 ALA A C 1
ATOM 1501 O O . ALA A 1 202 ? 8.769 3.639 -9.161 1.00 96.88 202 ALA A O 1
ATOM 1502 N N . PRO A 1 203 ? 6.989 4.018 -10.488 1.00 97.62 203 PRO A N 1
ATOM 1503 C CA . PRO A 1 203 ? 6.041 3.363 -9.590 1.00 97.62 203 PRO A CA 1
ATOM 1504 C C . PRO A 1 203 ? 6.350 1.885 -9.320 1.00 97.62 203 PRO A C 1
ATOM 1506 O O . PRO A 1 203 ? 6.331 1.456 -8.167 1.00 97.62 203 PRO A O 1
ATOM 1509 N N . LEU A 1 204 ? 6.681 1.099 -10.351 1.00 98.19 204 LEU A N 1
ATOM 1510 C CA . LEU A 1 204 ? 7.006 -0.322 -10.189 1.00 98.19 204 LEU A CA 1
ATOM 1511 C C . LEU A 1 204 ? 8.301 -0.519 -9.390 1.00 98.19 204 LEU A C 1
ATOM 1513 O O . LEU A 1 204 ? 8.370 -1.393 -8.527 1.00 98.19 204 LEU A O 1
ATOM 1517 N N . THR A 1 205 ? 9.299 0.342 -9.603 1.00 97.69 205 THR A N 1
ATOM 1518 C CA . THR A 1 205 ? 10.531 0.362 -8.799 1.00 97.69 205 THR A CA 1
ATOM 1519 C C . THR A 1 205 ? 10.229 0.649 -7.330 1.00 97.69 205 THR A C 1
ATOM 1521 O O . THR A 1 205 ? 10.764 -0.017 -6.444 1.00 97.69 205 THR A O 1
ATOM 1524 N N . TYR A 1 206 ? 9.329 1.593 -7.049 1.00 97.06 206 TYR A N 1
ATOM 1525 C CA . TYR A 1 206 ? 8.887 1.866 -5.685 1.00 97.06 206 TYR A CA 1
ATOM 1526 C C . TYR A 1 206 ? 8.173 0.669 -5.053 1.00 97.06 206 TYR A C 1
ATOM 1528 O O . TYR A 1 206 ? 8.471 0.330 -3.906 1.00 97.06 206 TYR A O 1
ATOM 1536 N N . LEU A 1 207 ? 7.300 -0.029 -5.787 1.00 97.31 207 LEU A N 1
ATOM 1537 C CA . LEU A 1 207 ? 6.604 -1.212 -5.267 1.00 97.31 207 LEU A CA 1
ATOM 1538 C C . LEU A 1 207 ? 7.562 -2.336 -4.836 1.00 97.31 207 LEU A C 1
ATOM 1540 O O . LEU A 1 207 ? 7.266 -3.055 -3.883 1.00 97.31 207 LEU A O 1
ATOM 1544 N N . ARG A 1 208 ? 8.751 -2.441 -5.442 1.00 96.19 208 ARG A N 1
ATOM 1545 C CA . ARG A 1 208 ? 9.803 -3.385 -5.006 1.00 96.19 208 ARG A CA 1
ATOM 1546 C C . ARG A 1 208 ? 10.401 -3.055 -3.637 1.00 96.19 208 ARG A C 1
ATOM 1548 O O . ARG A 1 208 ? 11.047 -3.901 -3.022 1.00 96.19 208 ARG A O 1
ATOM 1555 N N . THR A 1 209 ? 10.200 -1.838 -3.133 1.00 95.25 209 THR A N 1
ATOM 1556 C CA . THR A 1 209 ? 10.658 -1.443 -1.791 1.00 95.25 209 THR A CA 1
ATOM 1557 C C . THR A 1 209 ? 9.664 -1.817 -0.691 1.00 95.25 209 THR A C 1
ATOM 1559 O O . THR A 1 209 ? 10.063 -1.959 0.464 1.00 95.25 209 THR A O 1
ATOM 1562 N N . VAL A 1 210 ? 8.394 -2.048 -1.038 1.00 95.50 210 VAL A N 1
ATOM 1563 C CA . VAL A 1 210 ? 7.307 -2.315 -0.082 1.00 95.50 210 VAL A CA 1
ATOM 1564 C C . VAL A 1 210 ? 7.546 -3.559 0.786 1.00 95.50 210 VAL A C 1
ATOM 1566 O O . VAL A 1 210 ? 7.336 -3.454 1.998 1.00 95.50 210 VAL A O 1
ATOM 1569 N N . PRO A 1 211 ? 8.081 -4.689 0.273 1.00 94.19 211 PRO A N 1
ATOM 1570 C CA . PRO A 1 211 ? 8.414 -5.855 1.102 1.00 94.19 211 PRO A CA 1
ATOM 1571 C C . PRO A 1 211 ? 9.472 -5.611 2.188 1.00 94.19 211 PRO A C 1
ATOM 1573 O O . PRO A 1 211 ? 9.726 -6.498 2.996 1.00 94.19 211 PRO A O 1
ATOM 1576 N N . ARG A 1 212 ? 10.125 -4.439 2.207 1.00 89.38 212 ARG A N 1
ATOM 1577 C CA . ARG A 1 212 ? 11.025 -4.022 3.298 1.00 89.38 212 ARG A CA 1
ATOM 1578 C C . ARG A 1 212 ? 10.288 -3.329 4.445 1.00 89.38 212 ARG A C 1
ATOM 1580 O O . ARG A 1 212 ? 10.857 -3.166 5.515 1.00 89.38 212 ARG A O 1
ATOM 1587 N N . THR A 1 213 ? 9.055 -2.891 4.204 1.00 86.56 213 THR A N 1
ATOM 1588 C CA . THR A 1 213 ? 8.226 -2.129 5.153 1.00 86.56 213 THR A CA 1
ATOM 1589 C C . THR A 1 213 ? 7.064 -2.939 5.720 1.00 86.56 213 THR A C 1
ATOM 1591 O O . THR A 1 213 ? 6.599 -2.647 6.816 1.00 86.56 213 THR A O 1
ATOM 1594 N N . LEU A 1 214 ? 6.610 -3.960 4.990 1.00 88.75 214 LEU A N 1
ATOM 1595 C CA . LEU A 1 214 ? 5.524 -4.853 5.379 1.00 88.75 214 LEU A CA 1
ATOM 1596 C C . LEU A 1 214 ? 6.014 -6.298 5.422 1.00 88.75 214 LEU A C 1
ATOM 1598 O O . LEU A 1 214 ? 6.890 -6.690 4.651 1.00 88.75 214 LEU A O 1
ATOM 1602 N N . ASP A 1 215 ? 5.421 -7.093 6.312 1.00 86.50 215 ASP A N 1
ATOM 1603 C CA . ASP A 1 215 ? 5.737 -8.512 6.443 1.00 86.50 215 ASP A CA 1
ATOM 1604 C C . ASP A 1 215 ? 5.376 -9.259 5.145 1.00 86.50 215 ASP A C 1
ATOM 1606 O O . ASP A 1 215 ? 4.289 -9.094 4.581 1.00 86.50 215 ASP A O 1
ATOM 1610 N N . LYS A 1 216 ? 6.290 -10.110 4.663 1.00 84.62 216 LYS A N 1
ATOM 1611 C CA . LYS A 1 216 ? 6.092 -10.906 3.442 1.00 84.62 216 LYS A CA 1
ATOM 1612 C C . LYS A 1 216 ? 4.851 -11.794 3.528 1.00 84.62 216 LYS A C 1
ATOM 1614 O O . LYS A 1 216 ? 4.226 -12.038 2.499 1.00 84.62 216 LYS A O 1
ATOM 1619 N N . LYS A 1 217 ? 4.473 -12.246 4.730 1.00 85.38 217 LYS A N 1
ATOM 1620 C CA . LYS A 1 217 ? 3.260 -13.052 4.937 1.00 85.38 217 LYS A CA 1
ATOM 1621 C C . LYS A 1 217 ? 1.981 -12.284 4.582 1.00 85.38 217 LYS A C 1
ATOM 1623 O O . LYS A 1 217 ? 1.027 -12.888 4.109 1.00 85.38 217 LYS A O 1
ATOM 1628 N N . ASP A 1 218 ? 1.976 -10.966 4.794 1.00 85.38 218 ASP A N 1
ATOM 1629 C CA . ASP A 1 218 ? 0.821 -10.105 4.532 1.00 85.38 218 ASP A CA 1
ATOM 1630 C C . ASP A 1 218 ? 0.742 -9.708 3.051 1.00 85.38 218 ASP A C 1
ATOM 1632 O O . ASP A 1 218 ? -0.347 -9.465 2.533 1.00 85.38 218 ASP A O 1
ATOM 1636 N N . LEU A 1 219 ? 1.890 -9.667 2.366 1.00 91.38 219 LEU A N 1
ATOM 1637 C CA . LEU A 1 219 ? 1.982 -9.373 0.934 1.00 91.38 219 LEU A CA 1
ATOM 1638 C C . LEU A 1 219 ? 1.716 -10.601 0.053 1.00 91.38 219 LEU A C 1
ATOM 1640 O O . LEU A 1 219 ? 1.162 -10.463 -1.037 1.00 91.38 219 LEU A O 1
ATOM 1644 N N . GLY A 1 220 ? 2.120 -11.798 0.483 1.00 91.69 220 GLY A N 1
ATOM 1645 C CA . GLY A 1 220 ? 1.991 -13.010 -0.326 1.00 91.69 220 GLY A CA 1
ATOM 1646 C C . GLY A 1 220 ? 2.656 -12.848 -1.699 1.00 91.69 220 GLY A C 1
ATOM 1647 O O . GLY A 1 220 ? 3.821 -12.458 -1.799 1.00 91.69 220 GLY A O 1
ATOM 1648 N N . SER A 1 221 ? 1.905 -13.106 -2.772 1.00 91.94 221 SER A N 1
ATOM 1649 C CA . SER A 1 221 ? 2.384 -12.962 -4.154 1.00 91.94 221 SER A CA 1
ATOM 1650 C C . SER A 1 221 ? 2.667 -11.511 -4.571 1.00 91.94 221 SER A C 1
ATOM 1652 O O . SER A 1 221 ? 3.446 -11.291 -5.501 1.00 91.94 221 SER A O 1
ATOM 1654 N N . LEU A 1 222 ? 2.116 -10.509 -3.868 1.00 95.25 222 LEU A N 1
ATOM 1655 C CA . LEU A 1 222 ? 2.389 -9.091 -4.144 1.00 95.25 222 LEU A CA 1
ATOM 1656 C C . LEU A 1 222 ? 3.865 -8.730 -3.949 1.00 95.25 222 LEU A C 1
ATOM 1658 O O . LEU A 1 222 ? 4.345 -7.778 -4.558 1.00 95.25 222 LEU A O 1
ATOM 1662 N N . ALA A 1 223 ? 4.611 -9.501 -3.153 1.00 94.62 223 ALA A N 1
ATOM 1663 C CA . ALA A 1 223 ? 6.030 -9.249 -2.933 1.00 94.62 223 ALA A CA 1
ATOM 1664 C C . ALA A 1 223 ? 6.870 -9.331 -4.223 1.00 94.62 223 ALA A C 1
ATOM 1666 O O . ALA A 1 223 ? 7.824 -8.570 -4.356 1.00 94.62 223 ALA A O 1
ATOM 1667 N N . ALA A 1 224 ? 6.501 -10.212 -5.160 1.00 92.94 224 ALA A N 1
ATOM 1668 C CA . ALA A 1 224 ? 7.180 -10.392 -6.450 1.00 92.94 224 ALA A CA 1
ATOM 1669 C C . ALA A 1 224 ? 6.407 -9.780 -7.634 1.00 92.94 224 ALA A C 1
ATOM 1671 O O . ALA A 1 224 ? 6.928 -9.680 -8.740 1.00 92.94 224 ALA A O 1
ATOM 1672 N N . TRP A 1 225 ? 5.166 -9.333 -7.415 1.00 95.56 225 TRP A N 1
ATOM 1673 C CA . TRP A 1 225 ? 4.287 -8.776 -8.451 1.00 95.56 225 TRP A CA 1
ATOM 1674 C C . TRP A 1 225 ? 4.915 -7.684 -9.342 1.00 95.56 225 TRP A C 1
ATOM 1676 O O . TRP A 1 225 ? 4.609 -7.670 -10.541 1.00 95.56 225 TRP A O 1
ATOM 1686 N N . PRO A 1 226 ? 5.771 -6.773 -8.829 1.00 97.06 226 PRO A N 1
ATOM 1687 C CA . PRO A 1 226 ? 6.362 -5.730 -9.661 1.00 97.06 226 PRO A CA 1
ATOM 1688 C C . PRO A 1 226 ? 7.462 -6.226 -10.600 1.00 97.06 226 PRO A C 1
ATOM 1690 O O . PRO A 1 226 ? 7.747 -5.523 -11.560 1.00 97.06 226 PRO A O 1
ATOM 1693 N N . ASP A 1 227 ? 8.092 -7.374 -10.339 1.00 95.94 227 ASP A N 1
ATOM 1694 C CA . ASP A 1 227 ? 9.346 -7.755 -11.003 1.00 95.94 227 ASP A CA 1
ATOM 1695 C C . ASP A 1 227 ? 9.148 -8.016 -12.506 1.00 95.94 227 ASP A C 1
ATOM 1697 O O . ASP A 1 227 ? 9.758 -7.333 -13.328 1.00 95.94 227 ASP A O 1
ATOM 1701 N N . ASP A 1 228 ? 8.216 -8.898 -12.882 1.00 95.75 228 ASP A N 1
ATOM 1702 C CA . ASP A 1 228 ? 7.919 -9.191 -14.297 1.00 95.75 228 ASP A CA 1
ATOM 1703 C C . ASP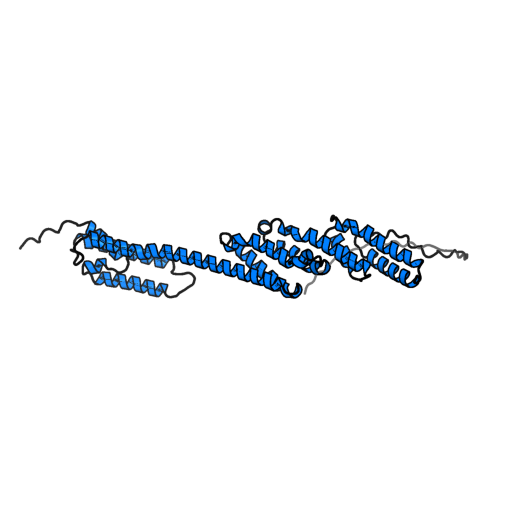 A 1 228 ? 7.424 -7.951 -15.058 1.00 95.75 228 ASP A C 1
ATOM 1705 O O . ASP A 1 228 ? 7.741 -7.737 -16.232 1.00 95.75 228 ASP A O 1
ATOM 1709 N N . ARG A 1 229 ? 6.646 -7.104 -14.375 1.00 97.94 229 ARG A N 1
ATOM 1710 C CA . ARG A 1 229 ? 6.074 -5.877 -14.944 1.00 97.94 229 ARG A CA 1
ATOM 1711 C C . ARG A 1 229 ? 7.144 -4.820 -15.153 1.00 97.94 229 ARG A C 1
ATOM 1713 O O . ARG A 1 229 ? 7.142 -4.155 -16.182 1.00 97.94 229 ARG A O 1
ATOM 1720 N N . LEU A 1 230 ? 8.068 -4.681 -14.203 1.00 98.12 230 LEU A N 1
ATOM 1721 C CA . LEU A 1 230 ? 9.185 -3.752 -14.309 1.00 98.12 230 LEU A CA 1
ATOM 1722 C C . LEU A 1 230 ? 10.144 -4.199 -15.409 1.00 98.12 230 LEU A C 1
ATOM 1724 O O . LEU A 1 230 ? 10.584 -3.360 -16.187 1.00 98.12 230 LEU A O 1
ATOM 1728 N N . ALA A 1 231 ? 10.418 -5.502 -15.521 1.00 97.94 231 ALA A N 1
ATOM 1729 C CA . ALA A 1 231 ? 11.228 -6.041 -16.607 1.00 97.94 231 ALA A CA 1
ATOM 1730 C C . ALA A 1 231 ? 10.607 -5.746 -17.983 1.00 97.94 231 ALA A C 1
ATOM 1732 O O . ALA A 1 231 ? 11.299 -5.270 -18.881 1.00 97.94 231 ALA A O 1
ATOM 1733 N N . ALA A 1 232 ? 9.292 -5.953 -18.128 1.00 98.06 232 ALA A N 1
ATOM 1734 C CA . ALA A 1 232 ? 8.547 -5.561 -19.324 1.00 98.06 232 ALA A CA 1
ATOM 1735 C C . ALA A 1 232 ? 8.627 -4.050 -19.588 1.00 98.06 232 ALA A C 1
ATOM 1737 O O . ALA A 1 232 ? 8.991 -3.650 -20.686 1.00 98.06 232 ALA A O 1
ATOM 1738 N N . SER A 1 233 ? 8.371 -3.211 -18.583 1.00 97.94 233 SER A N 1
ATOM 1739 C CA . SER A 1 233 ? 8.433 -1.754 -18.725 1.00 97.94 233 SER A CA 1
ATOM 1740 C C . SER A 1 233 ? 9.809 -1.229 -19.135 1.00 97.94 233 SER A C 1
ATOM 1742 O O . SER A 1 233 ? 9.890 -0.333 -19.968 1.00 97.94 233 SER A O 1
ATOM 1744 N N . LEU A 1 234 ? 10.887 -1.772 -18.559 1.00 97.88 234 LEU A N 1
ATOM 1745 C CA . LEU A 1 234 ? 12.260 -1.393 -18.904 1.00 97.88 234 LEU A CA 1
ATOM 1746 C C . LEU A 1 234 ? 12.612 -1.783 -20.341 1.00 97.88 234 LEU A C 1
ATOM 1748 O O . LEU A 1 234 ? 13.294 -1.021 -21.021 1.00 97.88 234 LEU A O 1
ATOM 1752 N N . TYR A 1 235 ? 12.151 -2.949 -20.799 1.00 97.31 235 TYR A N 1
ATOM 1753 C CA . TYR A 1 235 ? 12.353 -3.376 -22.180 1.00 97.31 235 TYR A CA 1
ATOM 1754 C C . TYR A 1 235 ? 11.579 -2.489 -23.149 1.00 97.31 235 TYR A C 1
ATOM 1756 O O . TYR A 1 235 ? 12.209 -1.844 -23.970 1.00 97.31 235 TYR A O 1
ATOM 1764 N N . GLU A 1 236 ? 10.258 -2.386 -23.007 1.00 97.00 236 GLU A N 1
ATOM 1765 C CA . GLU A 1 236 ? 9.410 -1.653 -23.958 1.00 97.00 236 GLU A CA 1
ATOM 1766 C C . GLU A 1 236 ? 9.783 -0.158 -24.024 1.00 97.00 236 GLU A C 1
ATOM 1768 O O . GLU A 1 236 ? 9.914 0.419 -25.099 1.00 97.00 236 GLU A O 1
ATOM 1773 N N . CYS A 1 237 ? 10.059 0.473 -22.876 1.00 95.88 237 CYS A N 1
ATOM 1774 C CA . CYS A 1 237 ? 10.524 1.862 -22.867 1.00 95.88 237 CYS A CA 1
ATOM 1775 C C . CYS A 1 237 ? 11.919 2.012 -23.503 1.00 95.88 237 CYS A C 1
ATOM 1777 O O . CYS A 1 237 ? 12.189 2.975 -24.220 1.00 95.88 237 CYS A O 1
ATOM 1779 N N . GLY A 1 238 ? 12.818 1.053 -23.259 1.00 94.81 238 GLY A N 1
ATOM 1780 C CA . GLY A 1 238 ? 14.138 1.044 -23.879 1.00 94.81 238 GLY A CA 1
ATOM 1781 C C . GLY A 1 238 ? 14.076 0.808 -25.391 1.00 94.81 238 GLY A C 1
ATOM 1782 O O . GLY A 1 238 ? 14.804 1.460 -26.131 1.00 94.81 238 GLY A O 1
ATOM 1783 N N . THR A 1 239 ? 13.188 -0.060 -25.881 1.00 94.19 239 THR A N 1
ATOM 1784 C CA . THR A 1 239 ? 13.004 -0.285 -27.322 1.00 94.19 239 THR A CA 1
ATOM 1785 C C . THR A 1 239 ? 12.458 0.953 -28.023 1.00 94.19 239 THR A C 1
ATOM 1787 O O . THR A 1 239 ? 12.973 1.322 -29.079 1.00 94.19 239 THR A O 1
ATOM 1790 N N . ASP A 1 240 ? 11.493 1.644 -27.412 1.00 91.75 240 ASP A N 1
ATOM 1791 C CA . ASP A 1 240 ? 10.959 2.904 -27.940 1.00 91.75 240 ASP A CA 1
ATOM 1792 C C . ASP A 1 240 ? 12.051 3.984 -28.007 1.00 91.75 240 ASP A C 1
ATOM 1794 O O . ASP A 1 240 ? 12.223 4.645 -29.036 1.00 91.75 240 ASP A O 1
ATOM 1798 N N . GLY A 1 241 ? 12.854 4.113 -26.945 1.00 89.56 241 GLY A N 1
ATOM 1799 C CA . GLY A 1 241 ? 13.991 5.034 -26.912 1.00 89.56 241 GLY A CA 1
ATOM 1800 C C . GLY A 1 241 ? 15.074 4.688 -27.940 1.00 89.56 241 GLY A C 1
ATOM 1801 O O . GLY A 1 241 ? 15.616 5.584 -28.586 1.00 89.56 241 GLY A O 1
ATOM 1802 N N . LEU A 1 242 ? 15.361 3.400 -28.152 1.00 90.31 242 LEU A N 1
ATOM 1803 C CA . LEU A 1 242 ? 16.313 2.935 -29.163 1.00 90.31 242 LEU A CA 1
ATOM 1804 C C . LEU A 1 242 ? 15.829 3.278 -30.579 1.00 90.31 242 LEU A C 1
ATOM 1806 O O . LEU A 1 242 ? 16.609 3.775 -31.392 1.00 90.31 242 LEU A O 1
ATOM 1810 N N . ALA A 1 243 ? 14.544 3.063 -30.869 1.00 86.31 243 ALA A N 1
ATOM 1811 C CA . ALA A 1 243 ? 13.946 3.391 -32.161 1.00 86.31 243 ALA A CA 1
ATOM 1812 C C . ALA A 1 243 ? 13.905 4.907 -32.426 1.00 86.31 243 ALA A C 1
ATOM 1814 O O . ALA A 1 243 ? 14.079 5.333 -33.570 1.00 86.31 243 ALA A O 1
ATOM 1815 N N . GLY A 1 244 ? 13.696 5.708 -31.377 1.00 81.50 244 GLY A N 1
ATOM 1816 C CA . GLY A 1 244 ? 13.709 7.172 -31.423 1.00 81.50 244 GLY A CA 1
ATOM 1817 C C . GLY A 1 244 ? 15.101 7.813 -31.363 1.00 81.50 244 GLY A C 1
ATOM 1818 O O . GLY A 1 244 ? 15.191 9.035 -31.445 1.00 81.50 244 GLY A O 1
ATOM 1819 N N . ALA A 1 245 ? 16.170 7.016 -31.227 1.00 69.62 245 ALA A N 1
ATOM 1820 C CA . ALA A 1 245 ? 17.540 7.478 -30.974 1.00 69.62 245 ALA A CA 1
ATOM 1821 C C . ALA A 1 245 ? 17.675 8.396 -29.735 1.00 69.62 245 ALA A C 1
ATOM 1823 O O . ALA A 1 245 ? 18.521 9.292 -29.700 1.00 69.62 245 ALA A O 1
ATOM 1824 N N . ASP A 1 246 ? 16.853 8.159 -28.710 1.00 76.12 246 ASP A N 1
ATOM 1825 C CA . ASP A 1 246 ? 16.941 8.828 -27.411 1.00 76.12 246 ASP A CA 1
ATOM 1826 C C . ASP A 1 246 ? 18.252 8.429 -26.698 1.00 76.12 246 ASP A C 1
ATOM 1828 O O . ASP A 1 246 ? 18.806 7.357 -26.920 1.00 76.12 246 ASP A O 1
ATOM 1832 N N . VAL A 1 247 ? 18.783 9.277 -25.822 1.00 71.25 247 VAL A N 1
ATOM 1833 C CA . VAL A 1 247 ? 20.002 8.983 -25.047 1.00 71.25 247 VAL A CA 1
ATOM 1834 C C . VAL A 1 247 ? 19.740 8.115 -23.811 1.00 71.25 247 VAL A C 1
ATOM 1836 O O . VAL A 1 247 ? 20.685 7.708 -23.137 1.00 71.25 247 VAL A O 1
ATOM 1839 N N . THR A 1 248 ? 18.475 7.846 -23.482 1.00 79.94 248 THR A N 1
ATOM 1840 C CA . THR A 1 248 ? 18.076 7.193 -22.225 1.00 79.94 248 THR A CA 1
ATOM 1841 C C . THR A 1 248 ? 17.851 5.679 -22.319 1.00 79.94 248 THR A C 1
ATOM 1843 O O . THR A 1 248 ? 17.845 5.012 -21.280 1.00 79.94 248 THR A O 1
ATOM 1846 N N . TRP A 1 249 ? 17.736 5.096 -23.523 1.00 88.69 249 TRP A N 1
ATOM 1847 C CA . TRP A 1 249 ? 17.426 3.662 -23.677 1.00 88.69 249 TRP A CA 1
ATOM 1848 C C . TRP A 1 249 ? 18.486 2.738 -23.067 1.00 88.69 249 TRP A C 1
ATOM 1850 O O . TRP A 1 249 ? 18.147 1.704 -22.486 1.00 88.69 249 TRP A O 1
ATOM 1860 N N . GLU A 1 250 ? 19.764 3.125 -23.139 1.00 91.12 250 GLU A N 1
ATOM 1861 C CA . GLU A 1 250 ? 20.878 2.357 -22.574 1.00 91.12 250 GLU A CA 1
ATOM 1862 C C . GLU A 1 250 ? 20.712 2.163 -21.066 1.00 91.12 250 GLU A C 1
ATOM 1864 O O . GLU A 1 250 ? 20.866 1.047 -20.572 1.00 91.12 250 GLU A O 1
ATOM 1869 N N . GLY A 1 251 ? 20.300 3.207 -20.343 1.00 92.06 251 GLY A N 1
ATOM 1870 C CA . GLY A 1 251 ? 20.062 3.128 -18.903 1.00 92.06 251 GLY A CA 1
ATOM 1871 C C . GLY A 1 251 ? 18.944 2.145 -18.545 1.00 92.06 251 GLY A C 1
ATOM 1872 O O . GLY A 1 251 ? 19.059 1.399 -17.566 1.00 92.06 251 GLY A O 1
ATOM 1873 N N . HIS A 1 252 ? 17.883 2.082 -19.354 1.00 94.44 252 HIS A N 1
ATOM 1874 C CA . HIS A 1 252 ? 16.783 1.136 -19.151 1.00 94.44 252 HIS A CA 1
ATOM 1875 C C . HIS A 1 252 ? 17.217 -0.314 -19.395 1.00 94.44 252 HIS A C 1
ATOM 1877 O O . HIS A 1 252 ? 16.969 -1.176 -18.548 1.00 94.44 252 HIS A O 1
ATOM 1883 N N . PHE A 1 253 ? 17.936 -0.584 -20.487 1.00 94.88 253 PHE A N 1
ATOM 1884 C CA . PHE A 1 253 ? 18.473 -1.918 -20.776 1.00 94.88 253 PHE A CA 1
ATOM 1885 C C . PHE A 1 253 ? 19.553 -2.348 -19.786 1.00 94.88 253 PHE A C 1
ATOM 1887 O O . PHE A 1 253 ? 19.554 -3.495 -19.345 1.00 94.88 253 PHE A O 1
ATOM 1894 N N . SER A 1 254 ? 20.429 -1.435 -19.371 1.00 94.38 254 SER A N 1
ATOM 1895 C CA . SER A 1 254 ? 21.427 -1.685 -18.331 1.00 94.38 254 SER A CA 1
ATOM 1896 C C . SER A 1 254 ? 20.758 -2.069 -17.008 1.00 94.38 254 SER A C 1
ATOM 1898 O O . SER A 1 254 ? 21.106 -3.079 -16.390 1.00 94.38 254 SER A O 1
ATOM 1900 N N . THR A 1 255 ? 19.709 -1.340 -16.613 1.00 95.12 255 THR A N 1
ATOM 1901 C CA . THR A 1 255 ? 18.903 -1.678 -15.429 1.00 95.12 255 THR A CA 1
ATOM 1902 C C . THR A 1 255 ? 18.246 -3.05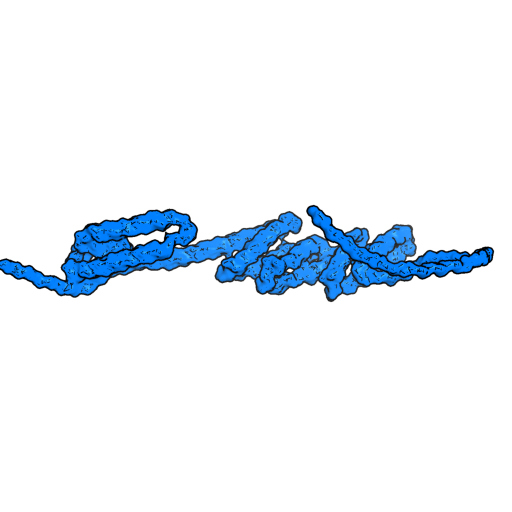2 -15.577 1.00 95.12 255 THR A C 1
ATOM 1904 O O . THR A 1 255 ? 18.282 -3.849 -14.641 1.00 95.12 255 THR A O 1
ATOM 1907 N N . LEU A 1 256 ? 17.688 -3.370 -16.748 1.00 96.06 256 LEU A N 1
ATOM 1908 C CA . LEU A 1 256 ? 17.068 -4.667 -17.024 1.00 96.06 256 LEU A CA 1
ATOM 1909 C C . LEU A 1 256 ? 18.076 -5.823 -16.923 1.00 96.06 256 LEU A C 1
ATOM 1911 O O . LEU A 1 256 ? 17.821 -6.789 -16.209 1.00 96.06 256 LEU A O 1
ATOM 1915 N N . LEU A 1 257 ? 19.239 -5.702 -17.566 1.00 95.19 257 LEU A N 1
ATOM 1916 C CA . LEU A 1 257 ? 20.293 -6.723 -17.567 1.00 95.19 257 LEU A CA 1
ATOM 1917 C C . LEU A 1 257 ? 20.904 -6.949 -16.181 1.00 95.19 257 LEU A C 1
ATOM 1919 O O . LEU A 1 257 ? 21.228 -8.077 -15.825 1.00 95.19 257 LEU A O 1
ATOM 1923 N N . THR A 1 258 ? 21.058 -5.889 -15.388 1.00 95.25 258 THR A N 1
ATOM 1924 C CA . THR A 1 258 ? 21.609 -5.995 -14.027 1.00 95.25 258 THR A CA 1
ATOM 1925 C C . THR A 1 258 ? 20.594 -6.523 -13.022 1.00 95.25 258 THR A C 1
ATOM 1927 O O . THR A 1 258 ? 20.954 -7.261 -12.108 1.00 95.25 258 THR A O 1
ATOM 1930 N N . THR A 1 259 ? 19.328 -6.138 -13.169 1.00 95.06 259 THR A N 1
ATOM 1931 C CA . THR A 1 259 ? 18.301 -6.386 -12.153 1.00 95.06 259 THR A CA 1
ATOM 1932 C C . THR A 1 259 ? 17.496 -7.652 -12.428 1.00 95.06 259 THR A C 1
ATOM 1934 O O . THR A 1 259 ? 17.077 -8.315 -11.480 1.00 95.06 259 THR A O 1
ATOM 1937 N N . PHE A 1 260 ? 17.289 -8.001 -13.701 1.00 95.88 260 PHE A N 1
ATOM 1938 C CA . PHE A 1 260 ? 16.512 -9.164 -14.137 1.00 95.88 260 PHE A CA 1
ATOM 1939 C C . PHE A 1 260 ? 17.225 -9.926 -15.274 1.00 95.88 260 PHE A C 1
ATOM 1941 O O . PHE A 1 260 ? 16.652 -10.085 -16.359 1.00 95.88 260 PHE A O 1
ATOM 1948 N N . PRO A 1 261 ? 18.461 -10.416 -15.047 1.00 94.81 261 PRO A N 1
ATOM 1949 C CA . PRO A 1 261 ? 19.290 -11.022 -16.095 1.00 94.81 261 PRO A CA 1
ATOM 1950 C C . PRO A 1 261 ? 18.631 -12.232 -16.772 1.00 94.81 261 PRO A C 1
ATOM 1952 O O . PRO A 1 261 ? 18.784 -12.432 -17.974 1.00 94.81 261 PRO A O 1
ATOM 1955 N N . ASP A 1 262 ? 17.852 -13.012 -16.021 1.00 92.69 262 ASP A N 1
ATOM 1956 C CA . ASP A 1 262 ? 17.222 -14.242 -16.517 1.00 92.69 262 ASP A CA 1
ATOM 1957 C C . ASP A 1 262 ? 15.838 -14.020 -17.148 1.00 92.69 262 ASP A C 1
ATOM 1959 O O . ASP A 1 262 ? 15.218 -14.968 -17.647 1.00 92.69 262 ASP A O 1
ATOM 1963 N N . SER A 1 263 ? 15.342 -12.778 -17.143 1.00 95.75 263 SER A N 1
ATOM 1964 C CA . SER A 1 263 ? 14.017 -12.453 -17.672 1.00 95.75 263 SER A CA 1
ATOM 1965 C C . SER A 1 263 ? 13.920 -12.720 -19.184 1.00 95.75 263 SER A C 1
ATOM 1967 O O . SER A 1 263 ? 14.899 -12.553 -19.921 1.00 95.75 263 SER A O 1
ATOM 1969 N N . PRO A 1 264 ? 12.735 -13.101 -19.702 1.00 95.19 264 PRO A N 1
ATOM 1970 C CA . PRO A 1 264 ? 12.510 -13.211 -21.145 1.00 95.19 264 PRO A CA 1
ATOM 1971 C C . PRO A 1 264 ? 12.845 -11.925 -21.909 1.00 95.19 264 PRO A C 1
ATOM 1973 O O . PRO A 1 264 ? 13.257 -11.986 -23.062 1.00 95.19 264 PRO A O 1
ATOM 1976 N N . GLN A 1 265 ? 12.672 -10.770 -21.269 1.00 95.88 265 GLN A N 1
ATOM 1977 C CA . GLN A 1 265 ? 12.952 -9.448 -21.812 1.00 95.88 265 GLN A CA 1
ATOM 1978 C C . GLN A 1 265 ? 14.452 -9.193 -21.970 1.00 95.88 265 GLN A C 1
ATOM 1980 O O . GLN A 1 265 ? 14.875 -8.729 -23.024 1.00 95.88 265 GLN A O 1
ATOM 1985 N N . ALA A 1 266 ? 15.271 -9.559 -20.977 1.00 94.19 266 ALA A N 1
ATOM 1986 C CA . ALA A 1 266 ? 16.726 -9.424 -21.061 1.00 94.19 266 ALA A CA 1
ATOM 1987 C C . ALA A 1 266 ? 17.303 -10.171 -22.278 1.00 94.19 266 ALA A C 1
ATOM 1989 O O . ALA A 1 266 ? 18.162 -9.649 -22.987 1.00 94.19 266 ALA A O 1
ATOM 1990 N N . LYS A 1 267 ? 16.753 -11.350 -22.594 1.00 93.25 267 LYS A N 1
ATOM 1991 C CA . LYS A 1 267 ? 17.155 -12.171 -23.752 1.00 93.25 267 LYS A CA 1
ATOM 1992 C C . LYS A 1 267 ? 16.824 -11.538 -25.110 1.00 93.25 267 LYS A C 1
ATOM 1994 O O . LYS A 1 267 ? 17.390 -11.951 -26.117 1.00 93.25 267 LYS A O 1
ATOM 1999 N N . LYS A 1 268 ? 15.917 -10.557 -25.155 1.00 94.56 268 LYS A N 1
ATOM 2000 C CA . LYS A 1 268 ? 15.528 -9.851 -26.386 1.00 94.56 268 LYS A CA 1
ATOM 2001 C C . LYS A 1 268 ? 16.395 -8.627 -26.683 1.00 94.56 268 LYS A C 1
ATOM 2003 O O . LYS A 1 268 ? 16.351 -8.135 -27.800 1.00 94.56 268 LYS A O 1
ATOM 2008 N N . ILE A 1 269 ? 17.196 -8.147 -25.729 1.00 93.56 269 ILE A N 1
ATOM 2009 C CA . ILE A 1 269 ? 17.978 -6.911 -25.907 1.00 93.56 269 ILE A CA 1
ATOM 2010 C C . ILE A 1 269 ? 19.011 -7.058 -27.026 1.00 93.56 269 ILE A C 1
ATOM 2012 O O . ILE A 1 269 ? 19.093 -6.200 -27.898 1.00 93.56 269 ILE A O 1
ATOM 2016 N N . GLU A 1 270 ? 19.793 -8.141 -27.024 1.00 91.38 270 GLU A N 1
ATOM 2017 C CA . GLU A 1 270 ? 20.823 -8.368 -28.045 1.00 91.38 270 GLU A CA 1
ATOM 2018 C C . GLU A 1 270 ? 20.254 -8.381 -29.477 1.00 91.38 270 GLU A C 1
ATOM 2020 O O . GLU A 1 270 ? 20.760 -7.616 -30.304 1.00 91.38 270 GLU A O 1
ATOM 2025 N N . PRO A 1 271 ? 19.217 -9.184 -29.807 1.00 93.50 271 PRO A N 1
ATOM 2026 C CA . PRO A 1 271 ? 18.665 -9.172 -31.158 1.00 93.50 271 PRO A CA 1
ATOM 2027 C C . PRO A 1 271 ? 18.047 -7.819 -31.534 1.00 93.50 271 PRO A C 1
ATOM 2029 O O . PRO A 1 271 ? 18.172 -7.413 -32.686 1.00 93.50 271 PRO A O 1
ATOM 2032 N N . GLU A 1 272 ? 17.449 -7.096 -30.585 1.00 93.38 272 GLU A N 1
ATOM 2033 C CA . GLU A 1 272 ? 16.872 -5.770 -30.833 1.00 93.38 272 GLU A CA 1
ATOM 2034 C C . GLU A 1 272 ? 17.942 -4.725 -31.183 1.00 93.38 272 GLU A C 1
ATOM 2036 O O . GLU A 1 272 ? 17.860 -4.032 -32.198 1.00 93.38 272 GLU A O 1
ATOM 2041 N N . VAL A 1 273 ? 19.003 -4.651 -30.374 1.00 91.38 273 VAL A N 1
ATOM 2042 C CA . VAL A 1 273 ? 20.134 -3.742 -30.602 1.00 91.38 273 VAL A CA 1
ATOM 2043 C C . VAL A 1 273 ? 20.829 -4.077 -31.918 1.00 91.38 273 VAL A C 1
ATOM 2045 O O . VAL A 1 273 ? 21.173 -3.177 -32.683 1.00 91.38 273 VAL A O 1
ATOM 2048 N N . ARG A 1 274 ? 21.006 -5.368 -32.218 1.00 91.19 274 ARG A N 1
ATOM 2049 C CA . ARG A 1 274 ? 21.578 -5.813 -33.491 1.00 91.19 274 ARG A CA 1
ATOM 2050 C C . ARG A 1 274 ? 20.731 -5.363 -34.679 1.00 91.19 274 ARG A C 1
ATOM 2052 O O . ARG A 1 274 ? 21.286 -4.823 -35.631 1.00 91.19 274 ARG A O 1
ATOM 2059 N N . ALA A 1 275 ? 19.410 -5.519 -34.607 1.00 91.81 275 ALA A N 1
ATOM 2060 C CA . ALA A 1 275 ? 18.505 -5.066 -35.659 1.00 91.81 275 ALA A CA 1
ATOM 2061 C C . ALA A 1 275 ? 18.583 -3.543 -35.876 1.00 91.81 275 ALA A C 1
ATOM 2063 O O . ALA A 1 275 ? 18.589 -3.085 -37.020 1.00 91.81 275 ALA A O 1
ATOM 2064 N N . ALA A 1 276 ? 18.708 -2.755 -34.803 1.00 90.00 276 ALA A N 1
ATOM 2065 C CA . ALA A 1 276 ? 18.903 -1.309 -34.899 1.00 90.00 276 ALA A CA 1
ATOM 2066 C C . ALA A 1 276 ? 20.238 -0.939 -35.574 1.00 90.00 276 ALA A C 1
ATOM 2068 O O . ALA A 1 276 ? 20.273 -0.065 -36.441 1.00 90.00 276 ALA A O 1
ATOM 2069 N N . VAL A 1 277 ? 21.328 -1.636 -35.234 1.00 90.25 277 VAL A N 1
ATOM 2070 C CA . VAL A 1 277 ? 22.638 -1.452 -35.882 1.00 90.25 277 VAL A CA 1
ATOM 2071 C C . VAL A 1 277 ? 22.580 -1.823 -37.365 1.00 90.25 277 VAL A C 1
ATOM 2073 O O . VAL A 1 277 ? 23.048 -1.049 -38.199 1.00 90.25 277 VAL A O 1
ATOM 2076 N N . ASP A 1 278 ? 21.981 -2.964 -37.711 1.00 90.75 278 ASP A N 1
ATOM 2077 C CA . ASP A 1 278 ? 21.855 -3.424 -39.100 1.00 90.75 278 ASP A CA 1
ATOM 2078 C C . ASP A 1 278 ? 21.023 -2.441 -39.944 1.00 90.75 278 ASP A C 1
ATOM 2080 O O . ASP A 1 278 ? 21.364 -2.156 -41.097 1.00 90.75 278 ASP A O 1
ATOM 2084 N N . LYS A 1 279 ? 19.972 -1.855 -39.356 1.00 88.62 279 LYS A N 1
ATOM 2085 C CA . LYS A 1 279 ? 19.160 -0.804 -39.983 1.00 88.62 279 LYS A CA 1
ATOM 2086 C C . LYS A 1 279 ? 19.991 0.443 -40.303 1.00 88.62 279 LYS A C 1
ATOM 2088 O O . LYS A 1 279 ? 19.970 0.906 -41.443 1.00 88.62 279 LYS A O 1
ATOM 2093 N N . GLU A 1 280 ? 20.747 0.971 -39.341 1.00 88.00 280 GLU A N 1
ATOM 2094 C CA . GLU A 1 280 ? 21.595 2.149 -39.578 1.00 88.00 280 GLU A CA 1
ATOM 2095 C C . GLU A 1 280 ? 22.771 1.846 -40.521 1.00 88.00 280 GLU A C 1
ATOM 2097 O O . GLU A 1 280 ? 23.137 2.682 -41.347 1.00 88.00 280 GLU A O 1
ATOM 2102 N N . ALA A 1 281 ? 23.318 0.628 -40.494 1.00 88.25 281 ALA A N 1
ATOM 2103 C CA . ALA A 1 281 ? 24.313 0.186 -41.469 1.00 88.25 281 ALA A CA 1
ATOM 2104 C C . ALA A 1 281 ? 23.746 0.147 -42.899 1.00 88.25 281 ALA A C 1
ATOM 2106 O O . ALA A 1 281 ? 24.446 0.493 -43.853 1.00 88.25 281 ALA A O 1
ATOM 2107 N N . GLY A 1 282 ? 22.469 -0.213 -43.064 1.00 86.50 282 GLY A N 1
ATOM 2108 C CA . GLY A 1 282 ? 21.760 -0.105 -44.340 1.00 86.50 282 GLY A CA 1
ATOM 2109 C C . GLY A 1 282 ? 21.692 1.334 -44.863 1.00 86.50 282 GLY A C 1
ATOM 2110 O O . GLY A 1 282 ? 21.890 1.562 -46.060 1.00 86.50 282 GLY A O 1
ATOM 2111 N N . ASN A 1 283 ? 21.512 2.312 -43.969 1.00 86.81 283 ASN A N 1
ATOM 2112 C CA . ASN A 1 283 ? 21.442 3.737 -44.316 1.00 86.81 283 ASN A CA 1
ATOM 2113 C C . ASN A 1 283 ? 22.769 4.300 -44.857 1.00 86.81 283 ASN A C 1
ATOM 2115 O O . ASN A 1 283 ? 22.754 5.312 -45.556 1.00 86.81 283 ASN A O 1
ATOM 2119 N N . LEU A 1 284 ? 23.905 3.623 -44.636 1.00 87.56 284 LEU A N 1
ATOM 2120 C CA . LEU A 1 284 ? 25.200 3.993 -45.233 1.00 87.56 284 LEU A CA 1
ATOM 2121 C C . LEU A 1 284 ? 25.198 3.925 -46.766 1.00 87.56 284 LEU A C 1
ATOM 2123 O O . LEU A 1 284 ? 26.023 4.564 -47.412 1.00 87.56 284 LEU A O 1
ATOM 2127 N N . ARG A 1 285 ? 24.292 3.136 -47.355 1.00 84.88 285 ARG A N 1
ATOM 2128 C CA . ARG A 1 285 ? 24.097 3.046 -48.811 1.00 84.88 285 ARG A CA 1
ATOM 2129 C C . ARG A 1 285 ? 23.032 4.024 -49.327 1.00 84.88 285 ARG A C 1
ATOM 2131 O O . ARG A 1 285 ? 22.723 3.999 -50.514 1.00 84.88 285 ARG A O 1
ATOM 2138 N N . GLY A 1 286 ? 22.442 4.824 -48.437 1.00 81.81 286 GLY A N 1
ATOM 2139 C CA . GLY A 1 286 ? 21.368 5.771 -48.727 1.00 81.81 286 GLY A CA 1
ATOM 2140 C C . GLY A 1 286 ? 21.859 7.190 -49.022 1.00 81.81 286 GLY A C 1
ATOM 2141 O O . GLY A 1 286 ? 23.035 7.427 -49.285 1.00 81.81 286 GLY A O 1
ATOM 2142 N N . SER A 1 287 ? 20.932 8.150 -48.971 1.00 79.94 287 SER A N 1
ATOM 2143 C CA . SER A 1 287 ? 21.178 9.558 -49.313 1.00 79.94 287 SER A CA 1
ATOM 2144 C C . SER A 1 287 ? 21.952 10.349 -48.252 1.00 79.94 287 SER A C 1
ATOM 2146 O O . SER A 1 287 ? 22.474 11.412 -48.571 1.00 79.94 287 SER A O 1
ATOM 2148 N N . GLU A 1 288 ? 22.052 9.850 -47.013 1.00 81.56 288 GLU A N 1
ATOM 2149 C CA . GLU A 1 288 ? 22.731 10.536 -45.898 1.00 81.56 288 GLU A CA 1
ATOM 2150 C C . GLU A 1 288 ? 23.766 9.641 -45.179 1.00 81.56 288 GLU A C 1
ATOM 2152 O O . GLU A 1 288 ? 23.619 9.318 -43.996 1.00 81.56 288 GLU A O 1
ATOM 2157 N N . PRO A 1 289 ? 24.852 9.232 -45.861 1.00 84.81 289 PRO A N 1
ATOM 2158 C CA . PRO A 1 289 ? 25.838 8.307 -45.300 1.00 84.81 289 PRO A CA 1
ATOM 2159 C C . PRO A 1 289 ? 26.583 8.876 -44.082 1.00 84.81 289 PRO A C 1
ATOM 2161 O O . PRO A 1 289 ? 26.873 8.138 -43.144 1.00 84.81 289 PRO A O 1
ATOM 2164 N N . CYS A 1 290 ? 26.864 10.184 -44.050 1.00 88.56 290 CYS A N 1
ATOM 2165 C CA . CYS A 1 290 ? 27.544 10.818 -42.914 1.00 88.56 290 CYS A CA 1
ATOM 2166 C C . CYS A 1 290 ? 26.687 10.783 -41.638 1.00 88.56 290 CYS A C 1
ATOM 2168 O O . CYS A 1 290 ? 27.194 10.428 -40.576 1.00 88.56 290 CYS A O 1
ATOM 2170 N N . ALA A 1 291 ? 25.383 11.060 -41.751 1.00 86.50 291 ALA A N 1
ATOM 2171 C CA . ALA A 1 291 ? 24.454 10.990 -40.623 1.00 86.50 291 ALA A CA 1
ATOM 2172 C C . ALA A 1 291 ? 24.316 9.551 -40.091 1.00 86.50 291 ALA A C 1
ATOM 2174 O O . ALA A 1 291 ? 24.266 9.333 -38.881 1.00 86.50 291 ALA A O 1
ATOM 2175 N N . ALA A 1 292 ? 24.320 8.553 -40.981 1.00 86.88 292 ALA A N 1
ATOM 2176 C CA . ALA A 1 292 ? 24.317 7.145 -40.589 1.00 86.88 292 ALA A CA 1
ATOM 2177 C C . ALA A 1 292 ? 25.595 6.746 -39.821 1.00 86.88 292 ALA A C 1
ATOM 2179 O O . ALA A 1 292 ? 25.512 6.030 -38.823 1.00 86.88 292 ALA A O 1
ATOM 2180 N N . VAL A 1 293 ? 26.775 7.250 -40.214 1.00 89.25 293 VAL A N 1
ATOM 2181 C CA . VAL A 1 293 ? 28.025 7.027 -39.459 1.00 89.25 293 VAL A CA 1
ATOM 2182 C C . VAL A 1 293 ? 27.957 7.641 -38.059 1.00 89.25 293 VAL A C 1
ATOM 2184 O O . VAL A 1 293 ? 28.341 6.980 -37.094 1.00 89.25 293 VAL A O 1
ATOM 2187 N N . GLU A 1 294 ? 27.455 8.870 -37.920 1.00 88.50 294 GLU A N 1
ATOM 2188 C CA . GLU A 1 294 ? 27.302 9.525 -36.612 1.00 88.50 294 GLU A CA 1
ATOM 2189 C C . GLU A 1 294 ? 26.357 8.741 -35.690 1.00 88.50 294 GLU A C 1
ATOM 2191 O O . GLU A 1 294 ? 26.685 8.488 -34.527 1.00 88.50 294 GLU A O 1
ATOM 2196 N N . ARG A 1 295 ? 25.223 8.262 -36.219 1.00 85.69 295 ARG A N 1
ATOM 2197 C CA . ARG A 1 295 ? 24.284 7.413 -35.466 1.00 85.69 295 ARG A CA 1
ATOM 2198 C C . ARG A 1 295 ? 24.908 6.085 -35.051 1.00 85.69 295 ARG A C 1
ATOM 2200 O O . ARG A 1 295 ? 24.749 5.676 -33.902 1.00 85.69 295 ARG A O 1
ATOM 2207 N N . LEU A 1 296 ? 25.665 5.435 -35.936 1.00 89.69 296 LEU A N 1
ATOM 2208 C CA . LEU A 1 296 ? 26.386 4.199 -35.616 1.00 89.69 296 LEU A CA 1
ATOM 2209 C C . LEU A 1 296 ? 27.456 4.411 -34.536 1.00 89.69 296 LEU A C 1
ATOM 2211 O O . LEU A 1 296 ? 27.599 3.566 -33.652 1.00 89.69 296 LEU A O 1
ATOM 2215 N N . GLN A 1 297 ? 28.180 5.536 -34.557 1.00 88.62 297 GLN A N 1
ATOM 2216 C CA . GLN A 1 297 ? 29.116 5.889 -33.481 1.00 88.62 297 GLN A CA 1
ATOM 2217 C C . GLN A 1 297 ? 28.382 6.098 -32.151 1.00 88.62 297 GLN A C 1
ATOM 2219 O O . GLN A 1 297 ? 28.817 5.580 -31.117 1.00 88.62 297 GLN A O 1
ATOM 2224 N N . GLY A 1 298 ? 27.243 6.795 -32.182 1.00 88.06 298 GLY A N 1
ATOM 2225 C CA . GLY A 1 298 ? 26.363 6.971 -31.030 1.00 88.06 298 GLY A CA 1
ATOM 2226 C C . GLY A 1 298 ? 25.915 5.633 -30.439 1.00 88.06 298 GLY A C 1
ATOM 2227 O O . GLY A 1 298 ? 26.156 5.383 -29.256 1.00 88.06 298 GLY A O 1
ATOM 2228 N N . LEU A 1 299 ? 25.350 4.749 -31.267 1.00 87.31 299 LEU A N 1
ATOM 2229 C CA . LEU A 1 299 ? 24.928 3.399 -30.880 1.00 87.31 299 LEU A CA 1
ATOM 2230 C C . LEU A 1 299 ? 26.093 2.586 -30.311 1.00 87.31 299 LEU A C 1
ATOM 2232 O O . LEU A 1 299 ? 25.972 2.029 -29.224 1.00 87.31 299 LEU A O 1
ATOM 2236 N N . SER A 1 300 ? 27.248 2.570 -30.980 1.00 87.44 300 SER A N 1
ATOM 2237 C CA . SER A 1 300 ? 28.433 1.852 -30.498 1.00 87.44 300 SER A CA 1
ATOM 2238 C C . SER A 1 300 ? 28.873 2.326 -29.110 1.00 87.44 300 SER A C 1
ATOM 2240 O O . SER A 1 300 ? 29.171 1.496 -28.249 1.00 87.44 300 SER A O 1
ATOM 2242 N N . SER A 1 301 ? 28.873 3.641 -28.867 1.00 88.06 301 SER A N 1
ATOM 2243 C CA . SER A 1 301 ? 29.251 4.206 -27.567 1.00 88.06 301 SER A CA 1
ATOM 2244 C C . SER A 1 301 ? 28.289 3.807 -26.443 1.00 88.06 301 SER A C 1
ATOM 2246 O O . SER A 1 301 ? 28.714 3.627 -25.304 1.00 88.06 301 SER A O 1
ATOM 2248 N N . GLN A 1 302 ? 27.003 3.655 -26.763 1.00 87.44 302 GLN A N 1
ATOM 2249 C CA . GLN A 1 302 ? 25.956 3.273 -25.819 1.00 87.44 302 GLN A CA 1
ATOM 2250 C C . GLN A 1 302 ? 25.986 1.765 -25.546 1.00 87.44 302 GLN A C 1
ATOM 2252 O O . GLN A 1 302 ? 26.007 1.350 -24.393 1.00 87.44 302 GLN A O 1
ATOM 2257 N N . VAL A 1 303 ? 26.128 0.935 -26.582 1.00 87.81 303 VAL A N 1
ATOM 2258 C CA . VAL A 1 303 ? 26.277 -0.526 -26.443 1.00 87.81 303 VAL A CA 1
ATOM 2259 C C . VAL A 1 303 ? 27.513 -0.899 -25.618 1.00 87.81 303 VAL A C 1
ATOM 2261 O O . VAL A 1 303 ? 27.472 -1.852 -24.839 1.00 87.81 303 VAL A O 1
ATOM 2264 N N . ALA A 1 304 ? 28.601 -0.133 -25.736 1.00 86.75 304 ALA A N 1
ATOM 2265 C CA . ALA A 1 304 ? 29.806 -0.330 -24.930 1.00 86.75 304 ALA A CA 1
ATOM 2266 C C . ALA A 1 304 ? 29.599 -0.061 -23.425 1.00 86.75 304 ALA A C 1
ATOM 2268 O O . ALA A 1 304 ? 30.424 -0.492 -22.622 1.00 86.75 304 ALA A O 1
ATOM 2269 N N . ARG A 1 305 ? 28.529 0.650 -23.038 1.00 85.94 305 ARG A N 1
ATOM 2270 C CA . ARG A 1 305 ? 28.161 0.897 -21.634 1.00 85.94 305 ARG A CA 1
ATOM 2271 C C . ARG A 1 305 ? 27.237 -0.172 -21.048 1.00 85.94 305 ARG A C 1
ATOM 2273 O O . ARG A 1 305 ? 27.107 -0.237 -19.827 1.00 85.94 305 ARG A O 1
ATOM 2280 N N . LEU A 1 306 ? 26.646 -1.031 -21.883 1.00 86.31 306 LEU A N 1
ATOM 2281 C CA . LEU A 1 306 ? 25.795 -2.111 -21.396 1.00 86.31 306 LEU A CA 1
ATOM 2282 C C . LEU A 1 306 ? 26.605 -3.142 -20.582 1.00 86.31 306 LEU A C 1
ATOM 2284 O O . LEU A 1 306 ? 27.770 -3.415 -20.877 1.00 86.31 306 LEU A O 1
ATOM 2288 N N . PRO A 1 307 ? 26.005 -3.755 -19.551 1.00 83.12 307 PRO A N 1
ATOM 2289 C CA . PRO A 1 307 ? 26.651 -4.824 -18.807 1.00 83.12 307 PRO A CA 1
ATOM 2290 C C . PRO A 1 307 ? 26.800 -6.082 -19.671 1.00 83.12 307 PRO A C 1
ATOM 2292 O O . PRO A 1 307 ? 25.866 -6.495 -20.353 1.00 83.12 307 PRO A O 1
ATOM 2295 N N . GLY A 1 308 ? 27.957 -6.744 -19.592 1.00 66.62 308 GLY A N 1
ATOM 2296 C CA . GLY A 1 308 ? 28.174 -8.054 -20.219 1.00 66.62 308 GLY A CA 1
ATOM 2297 C C . GLY A 1 308 ? 28.550 -8.024 -21.705 1.00 66.62 308 GLY A C 1
ATOM 2298 O O . GLY A 1 308 ? 28.970 -9.054 -22.234 1.00 66.62 308 GLY A O 1
ATOM 2299 N N . THR A 1 309 ? 28.512 -6.866 -22.370 1.00 52.84 309 THR A N 1
ATOM 2300 C CA . THR A 1 309 ? 29.073 -6.701 -23.716 1.00 52.84 309 THR A CA 1
ATOM 2301 C C . THR A 1 309 ? 30.599 -6.695 -23.646 1.00 52.84 309 THR A C 1
ATOM 2303 O O . THR A 1 309 ? 31.250 -5.682 -23.404 1.00 52.84 309 THR A O 1
ATOM 2306 N N . ARG A 1 310 ? 31.219 -7.850 -23.915 1.00 40.91 310 ARG A N 1
ATOM 2307 C CA . ARG A 1 310 ? 32.574 -7.830 -24.481 1.00 40.91 310 ARG A CA 1
ATOM 2308 C C . ARG A 1 310 ? 32.447 -7.269 -25.896 1.00 40.91 310 ARG A C 1
ATOM 2310 O O . ARG A 1 310 ? 31.627 -7.794 -26.649 1.00 40.91 310 ARG A O 1
ATOM 2317 N N . PRO A 1 311 ? 33.213 -6.238 -26.286 1.00 38.53 311 PRO A N 1
ATOM 2318 C CA . PRO A 1 311 ? 33.151 -5.722 -27.642 1.00 38.53 311 PRO A CA 1
ATOM 2319 C C . PRO A 1 311 ? 33.643 -6.806 -28.606 1.00 38.53 311 PRO A C 1
ATOM 2321 O O . PRO A 1 311 ? 34.840 -7.004 -28.794 1.00 38.53 311 PRO A O 1
ATOM 2324 N N . ALA A 1 312 ? 32.706 -7.527 -29.216 1.00 38.72 312 ALA A N 1
ATOM 2325 C CA . ALA A 1 312 ? 32.950 -8.389 -30.360 1.00 38.72 312 ALA A CA 1
ATOM 2326 C C . ALA A 1 312 ? 32.869 -7.539 -31.632 1.00 38.72 312 ALA A C 1
ATOM 2328 O O . ALA A 1 312 ? 32.046 -7.769 -32.510 1.00 38.72 312 ALA A O 1
ATOM 2329 N N . TRP A 1 313 ? 33.714 -6.514 -31.714 1.00 38.41 313 TRP A N 1
ATOM 2330 C CA . TRP A 1 313 ? 34.041 -5.906 -32.993 1.00 38.41 313 TRP A CA 1
ATOM 2331 C C . TRP A 1 313 ? 35.558 -5.785 -33.075 1.00 38.41 313 TRP A C 1
ATOM 2333 O O . TRP A 1 313 ? 36.153 -5.114 -32.226 1.00 38.41 313 TRP A O 1
ATOM 2343 N N . PRO A 1 314 ? 36.219 -6.424 -34.055 1.00 36.25 314 PRO A N 1
ATOM 2344 C CA . PRO A 1 314 ? 37.603 -6.109 -34.338 1.00 36.25 314 PRO A CA 1
ATOM 2345 C C . PRO A 1 314 ? 37.630 -4.663 -34.839 1.00 36.25 314 PRO A C 1
ATOM 2347 O O . PRO A 1 314 ? 37.254 -4.369 -35.971 1.00 36.25 314 PRO A O 1
ATOM 2350 N N . MET A 1 315 ? 38.043 -3.734 -33.977 1.00 32.84 315 MET A N 1
ATOM 2351 C CA . MET A 1 315 ? 38.535 -2.440 -34.439 1.00 32.84 315 MET A CA 1
ATOM 2352 C C . MET A 1 315 ? 39.619 -2.731 -35.486 1.00 32.84 315 MET A C 1
ATOM 2354 O O . MET A 1 315 ? 40.547 -3.484 -35.170 1.00 32.84 315 MET A O 1
ATOM 2358 N N . PRO A 1 316 ? 39.550 -2.181 -36.710 1.00 38.03 316 PRO A N 1
ATOM 2359 C CA . PRO A 1 316 ? 40.680 -2.256 -37.616 1.00 38.03 316 PRO A CA 1
ATOM 2360 C C . PRO A 1 316 ? 41.845 -1.553 -36.922 1.00 38.03 316 PRO A C 1
ATOM 2362 O O . PRO A 1 316 ? 41.811 -0.347 -36.663 1.00 38.03 316 PRO A O 1
ATOM 2365 N N . SER A 1 317 ? 42.855 -2.336 -36.543 1.00 37.03 317 SER A N 1
ATOM 2366 C CA . SER A 1 317 ? 44.110 -1.827 -36.013 1.00 37.03 317 SER A CA 1
ATOM 2367 C C . SER A 1 317 ? 44.616 -0.766 -36.978 1.00 37.03 317 SER A C 1
ATOM 2369 O O . SER A 1 317 ? 44.824 -1.062 -38.158 1.00 37.03 317 SER A O 1
ATOM 2371 N N . ARG A 1 318 ? 44.785 0.466 -36.483 1.00 39.25 318 ARG A N 1
ATOM 2372 C CA . ARG A 1 318 ? 45.470 1.535 -37.215 1.00 39.25 318 ARG A CA 1
ATOM 2373 C C . ARG A 1 318 ? 46.731 0.930 -37.817 1.00 39.25 318 ARG A C 1
ATOM 2375 O O . ARG A 1 318 ? 47.527 0.347 -37.081 1.00 39.25 318 ARG A O 1
ATOM 2382 N N . GLY A 1 319 ? 46.839 1.011 -39.142 1.00 34.88 319 GLY A N 1
ATOM 2383 C CA . GLY A 1 319 ? 47.924 0.407 -39.897 1.00 34.88 319 GLY A CA 1
ATOM 2384 C C . GLY A 1 319 ? 49.263 0.701 -39.238 1.00 34.88 319 GLY A C 1
ATOM 2385 O O . GLY A 1 319 ? 49.602 1.855 -38.983 1.00 34.88 319 GLY A O 1
ATOM 2386 N N . THR A 1 320 ? 50.004 -0.357 -38.929 1.00 36.50 320 THR A N 1
ATOM 2387 C CA . THR A 1 320 ? 51.424 -0.266 -38.616 1.00 36.50 320 THR A CA 1
ATOM 2388 C C . THR A 1 320 ? 52.117 0.318 -39.848 1.00 36.50 320 THR A C 1
ATOM 2390 O O . THR A 1 320 ? 52.066 -0.319 -40.903 1.00 36.50 320 THR A O 1
ATOM 2393 N N . PRO A 1 321 ? 52.751 1.503 -39.785 1.00 38.53 321 PRO A N 1
ATOM 2394 C CA . PRO A 1 321 ? 53.599 1.933 -40.879 1.00 38.53 321 PRO A CA 1
ATOM 2395 C C . PRO A 1 321 ? 54.818 1.017 -40.895 1.00 38.53 321 PRO A C 1
ATOM 2397 O O . PRO A 1 321 ? 55.494 0.832 -39.880 1.00 38.53 321 PRO A O 1
ATOM 2400 N N . ALA A 1 322 ? 55.063 0.421 -42.055 1.00 37.16 322 ALA A N 1
ATOM 2401 C CA . ALA A 1 322 ? 56.259 -0.335 -42.353 1.00 37.16 322 ALA A CA 1
ATOM 2402 C C . ALA A 1 322 ? 57.521 0.461 -41.965 1.00 37.16 322 ALA A C 1
ATOM 2404 O O . ALA A 1 322 ? 57.691 1.613 -42.364 1.00 37.16 322 ALA A O 1
ATOM 2405 N N . GLY A 1 323 ? 58.433 -0.171 -41.222 1.00 31.62 323 GLY A N 1
ATOM 2406 C CA . GLY A 1 323 ? 59.851 0.180 -41.326 1.00 31.62 323 GLY A CA 1
ATOM 2407 C C . GLY A 1 323 ? 60.371 -0.196 -42.726 1.00 31.62 323 GLY A C 1
ATOM 2408 O O . GLY A 1 323 ? 59.714 -0.994 -43.398 1.00 31.62 323 GLY A O 1
ATOM 2409 N N . PRO A 1 324 ? 61.553 0.278 -43.168 1.00 47.44 324 PRO A N 1
ATOM 2410 C CA . PRO A 1 324 ? 62.733 0.359 -42.305 1.00 47.44 324 PRO A CA 1
ATOM 2411 C C . PRO A 1 324 ? 63.668 1.561 -42.564 1.00 47.44 324 PRO A C 1
ATOM 2413 O O . PRO A 1 324 ? 63.798 2.057 -43.677 1.00 47.44 324 PRO A O 1
ATOM 2416 N N . ALA A 1 325 ? 64.468 1.927 -41.561 1.00 32.53 325 ALA A N 1
ATOM 2417 C CA . ALA A 1 325 ? 65.783 2.515 -41.811 1.00 32.53 325 ALA A CA 1
ATOM 2418 C C . ALA A 1 325 ? 66.754 2.144 -40.687 1.00 32.53 325 ALA A C 1
ATOM 2420 O O . ALA A 1 325 ? 66.518 2.382 -39.506 1.00 32.53 325 ALA A O 1
ATOM 2421 N N . ARG A 1 326 ? 67.851 1.508 -41.096 1.00 39.00 326 ARG A N 1
ATOM 2422 C CA . ARG A 1 326 ? 69.003 1.137 -40.277 1.00 39.00 326 ARG A CA 1
ATOM 2423 C C . ARG A 1 326 ? 69.677 2.381 -39.700 1.00 39.00 326 ARG A C 1
ATOM 2425 O O . ARG A 1 326 ? 70.042 3.269 -40.459 1.00 39.00 326 ARG A O 1
ATOM 2432 N N . ALA A 1 327 ? 70.041 2.331 -38.423 1.00 34.88 327 ALA A N 1
ATOM 2433 C CA . ALA A 1 327 ? 71.266 2.962 -37.944 1.00 34.88 327 ALA A CA 1
ATOM 2434 C C . ALA A 1 327 ? 71.858 2.130 -36.801 1.00 34.88 327 ALA A C 1
ATOM 2436 O O . ALA A 1 327 ? 71.238 1.904 -35.767 1.00 34.88 327 ALA A O 1
ATOM 2437 N N . ARG A 1 328 ? 73.068 1.625 -37.049 1.00 38.34 328 ARG A N 1
ATOM 2438 C CA . ARG A 1 328 ? 73.955 0.999 -36.069 1.00 38.34 328 ARG A CA 1
ATOM 2439 C C . ARG A 1 328 ? 74.452 2.063 -35.091 1.00 38.34 328 ARG A C 1
ATOM 2441 O O . ARG A 1 328 ? 75.060 3.019 -35.555 1.00 38.34 328 ARG A O 1
ATOM 2448 N N . THR A 1 329 ? 74.435 1.766 -33.796 1.00 35.91 329 THR A N 1
ATOM 2449 C CA . THR A 1 329 ? 75.536 2.148 -32.898 1.00 35.91 329 THR A CA 1
ATOM 2450 C C . THR A 1 329 ? 75.676 1.155 -31.743 1.00 35.91 329 THR A C 1
ATOM 2452 O O . THR A 1 329 ? 74.768 0.931 -30.951 1.00 35.91 329 THR A O 1
ATOM 2455 N N . ARG A 1 330 ? 76.866 0.544 -31.700 1.00 35.84 330 ARG A N 1
ATOM 2456 C CA . ARG A 1 330 ? 77.513 -0.120 -30.552 1.00 35.84 330 ARG A CA 1
ATOM 2457 C C . ARG A 1 330 ? 77.520 0.867 -29.369 1.00 35.84 330 ARG A C 1
ATOM 2459 O O . ARG A 1 330 ? 77.636 2.055 -29.623 1.00 35.84 330 ARG A O 1
ATOM 2466 N N . GLY A 1 331 ? 77.488 0.539 -28.084 1.00 33.25 331 GLY A N 1
ATOM 2467 C CA . GLY A 1 331 ? 77.652 -0.669 -27.283 1.00 33.25 331 GLY A CA 1
ATOM 2468 C C . GLY A 1 331 ? 77.943 -0.209 -25.833 1.00 33.25 331 GLY A C 1
ATOM 2469 O O . GLY A 1 331 ? 78.134 0.987 -25.623 1.00 33.25 331 GLY A O 1
ATOM 2470 N N . ARG A 1 332 ? 78.043 -1.160 -24.888 1.00 32.59 332 ARG A N 1
ATOM 2471 C CA . ARG A 1 332 ? 78.453 -1.060 -23.456 1.00 32.59 332 ARG A CA 1
ATOM 2472 C C . ARG A 1 332 ? 77.337 -1.133 -22.400 1.00 32.59 332 ARG A C 1
ATOM 2474 O O . ARG A 1 332 ? 76.797 -0.132 -21.953 1.00 32.59 332 ARG A O 1
ATOM 2481 N N . THR A 1 333 ? 77.114 -2.348 -21.909 1.00 38.97 333 THR A N 1
ATOM 2482 C CA . THR A 1 333 ? 77.025 -2.690 -20.471 1.00 38.97 333 THR A CA 1
ATOM 2483 C C . THR A 1 333 ? 78.451 -2.863 -19.893 1.00 38.97 333 THR A C 1
ATOM 2485 O O . THR A 1 333 ? 79.392 -2.853 -20.696 1.00 38.97 333 THR A O 1
ATOM 2488 N N . PRO A 1 334 ? 78.684 -3.079 -18.573 1.00 50.12 334 PRO A N 1
ATOM 2489 C CA . PRO A 1 334 ? 77.750 -3.235 -17.439 1.00 50.12 334 PRO A CA 1
ATOM 2490 C C . PRO A 1 334 ? 78.120 -2.395 -16.185 1.00 50.12 334 PRO A C 1
ATOM 2492 O O . PRO A 1 334 ? 79.232 -1.893 -16.070 1.00 50.12 334 PRO A O 1
ATOM 2495 N N . ALA A 1 335 ? 77.233 -2.345 -15.184 1.00 34.75 335 ALA A N 1
ATOM 2496 C CA . ALA A 1 335 ? 77.650 -2.299 -13.777 1.00 34.75 335 ALA A CA 1
ATOM 2497 C C . ALA A 1 335 ? 76.537 -2.822 -12.855 1.00 34.75 335 ALA A C 1
ATOM 2499 O O . ALA A 1 335 ? 75.465 -2.237 -12.726 1.00 34.75 335 ALA A O 1
ATOM 2500 N N . VAL A 1 336 ? 76.842 -3.959 -12.240 1.00 36.78 336 VAL A N 1
ATOM 2501 C CA . VAL A 1 336 ? 76.182 -4.584 -11.093 1.00 36.78 336 VAL A CA 1
ATOM 2502 C C . VAL A 1 336 ? 76.519 -3.772 -9.845 1.00 36.78 336 VAL A C 1
ATOM 2504 O O . VAL A 1 336 ? 77.696 -3.509 -9.637 1.00 36.78 336 VAL A O 1
ATOM 2507 N N . TRP A 1 337 ? 75.545 -3.456 -8.986 1.00 34.28 337 TRP A N 1
ATOM 2508 C CA . TRP A 1 337 ? 75.802 -3.194 -7.563 1.00 34.28 337 TRP A CA 1
ATOM 2509 C C . TRP A 1 337 ? 74.658 -3.755 -6.708 1.00 34.28 337 TRP A C 1
ATOM 2511 O O . TRP A 1 337 ? 73.530 -3.270 -6.710 1.00 34.28 337 TRP A O 1
ATOM 2521 N N . THR A 1 338 ? 74.981 -4.831 -6.003 1.00 39.16 338 THR A N 1
ATOM 2522 C CA . THR A 1 338 ? 74.272 -5.402 -4.856 1.00 39.16 338 THR A CA 1
ATOM 2523 C C . THR A 1 338 ? 74.671 -4.666 -3.577 1.00 39.16 338 THR A C 1
ATOM 2525 O O . THR A 1 338 ? 75.865 -4.490 -3.357 1.00 39.16 338 THR A O 1
ATOM 2528 N N . SER A 1 339 ? 73.717 -4.328 -2.701 1.00 39.88 339 SER A N 1
ATOM 2529 C CA . SER A 1 339 ? 73.922 -4.176 -1.243 1.00 39.88 339 SER A CA 1
ATOM 2530 C C . SER A 1 339 ? 72.561 -3.928 -0.552 1.00 39.88 339 SER A C 1
ATOM 2532 O O . SER A 1 339 ? 71.939 -2.905 -0.809 1.00 39.88 339 SER A O 1
ATOM 2534 N N . THR A 1 340 ? 71.937 -4.912 0.114 1.00 38.88 340 THR A N 1
ATOM 2535 C CA . THR A 1 340 ? 72.020 -5.201 1.576 1.00 38.88 340 THR A CA 1
ATOM 2536 C C . THR A 1 340 ? 71.397 -4.078 2.435 1.00 38.88 340 THR A C 1
ATOM 2538 O O . THR A 1 340 ? 71.944 -2.989 2.513 1.00 38.88 340 THR A O 1
ATOM 2541 N N . ARG A 1 341 ? 70.142 -4.211 2.901 1.00 40.59 341 ARG A N 1
ATOM 2542 C CA . ARG A 1 341 ? 69.675 -4.788 4.193 1.00 40.59 341 ARG A CA 1
ATOM 2543 C C . ARG A 1 341 ? 70.174 -4.041 5.447 1.00 40.59 341 ARG A C 1
ATOM 2545 O O . ARG A 1 341 ? 71.302 -4.279 5.847 1.00 40.59 341 ARG A O 1
ATOM 2552 N N . THR A 1 342 ? 69.2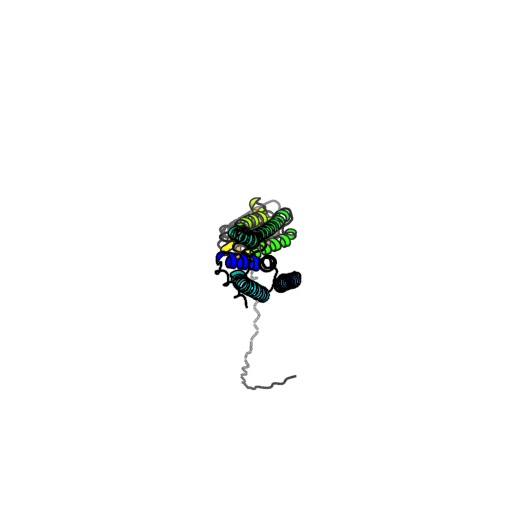54 -3.338 6.125 1.00 41.53 342 THR A N 1
ATOM 2553 C CA . THR A 1 342 ? 69.017 -3.264 7.597 1.00 41.53 342 THR A CA 1
ATOM 2554 C C . THR A 1 342 ? 67.784 -2.362 7.817 1.00 41.53 342 THR A C 1
ATOM 2556 O O . THR A 1 342 ? 67.647 -1.347 7.151 1.00 41.53 342 THR A O 1
ATOM 2559 N N . GLY A 1 343 ? 66.729 -2.765 8.542 1.00 35.50 343 GLY A N 1
ATOM 2560 C CA . GLY A 1 343 ? 66.654 -2.741 10.013 1.00 35.50 343 GLY A CA 1
ATOM 2561 C C . GLY A 1 343 ? 66.765 -1.287 10.504 1.00 35.50 343 GLY A C 1
ATOM 2562 O O . GLY A 1 343 ? 67.803 -0.685 10.307 1.00 35.50 343 GLY A O 1
ATOM 2563 N N . ASN A 1 344 ? 65.798 -0.646 11.156 1.00 38.09 344 ASN A N 1
ATOM 2564 C CA . ASN A 1 344 ? 65.168 -1.079 12.391 1.00 38.09 344 ASN A CA 1
ATOM 2565 C C . ASN A 1 344 ? 64.022 -0.111 12.779 1.00 38.09 344 ASN A C 1
ATOM 2567 O O . ASN A 1 344 ? 63.871 0.991 12.262 1.00 38.09 344 ASN A O 1
ATOM 2571 N N . SER A 1 345 ? 63.255 -0.610 13.732 1.00 41.22 345 SER A N 1
ATOM 2572 C CA . SER A 1 345 ? 62.083 -0.149 14.457 1.00 41.22 345 SER A CA 1
ATOM 2573 C C . SER A 1 345 ? 62.106 1.214 15.177 1.00 41.22 345 SER A C 1
ATOM 2575 O O . SER A 1 345 ? 63.137 1.767 15.544 1.00 41.22 345 SER A O 1
ATOM 2577 N N . THR A 1 346 ? 60.875 1.591 15.557 1.00 44.53 346 THR A N 1
ATOM 2578 C CA . THR A 1 346 ? 60.436 2.382 16.727 1.00 44.53 346 THR A CA 1
ATOM 2579 C C . THR A 1 346 ? 60.507 3.914 16.666 1.00 44.53 346 THR A C 1
ATOM 2581 O O . THR A 1 346 ? 61.573 4.506 16.659 1.00 44.53 346 THR A O 1
ATOM 2584 N N . ARG A 1 347 ? 59.362 4.591 16.856 1.00 48.06 347 ARG A N 1
ATOM 2585 C CA . ARG A 1 347 ? 58.842 4.960 18.189 1.00 48.06 347 ARG A CA 1
ATOM 2586 C C . ARG A 1 347 ? 57.484 5.673 18.133 1.00 48.06 347 ARG A C 1
ATOM 2588 O O . ARG A 1 347 ? 57.208 6.495 17.272 1.00 48.06 347 ARG A O 1
ATOM 2595 N N . ARG A 1 348 ? 56.680 5.341 19.146 1.00 46.03 348 ARG A N 1
ATOM 2596 C CA . ARG A 1 348 ? 55.512 6.061 19.673 1.00 46.03 348 ARG A CA 1
ATOM 2597 C C . ARG A 1 348 ? 55.862 7.489 20.109 1.00 46.03 348 ARG A C 1
ATOM 2599 O O . ARG A 1 348 ? 56.899 7.662 20.739 1.00 46.03 348 ARG A O 1
ATOM 2606 N N . ALA A 1 349 ? 54.905 8.407 19.970 1.00 45.59 349 ALA A N 1
ATOM 2607 C CA . ALA A 1 349 ? 54.337 9.262 21.035 1.00 45.59 349 ALA A CA 1
ATOM 2608 C C . ALA A 1 349 ? 53.271 10.171 20.386 1.00 45.59 349 ALA A C 1
ATOM 2610 O O . ALA A 1 349 ? 53.573 10.875 19.434 1.00 45.59 349 ALA A O 1
ATOM 2611 N N . ARG A 1 350 ? 51.976 10.006 20.688 1.00 51.81 350 ARG A N 1
ATOM 2612 C CA . ARG A 1 350 ? 51.223 10.773 21.705 1.00 51.81 350 ARG A CA 1
ATOM 2613 C C . ARG A 1 350 ? 51.468 12.288 21.650 1.00 51.81 350 ARG A C 1
ATOM 2615 O O . ARG A 1 350 ? 52.483 12.746 22.167 1.00 51.81 350 ARG A O 1
ATOM 2622 N N . ARG A 1 351 ? 50.458 13.029 21.194 1.00 55.34 351 ARG A N 1
ATOM 2623 C CA . ARG A 1 351 ? 49.682 13.964 22.021 1.00 55.34 351 ARG A CA 1
ATOM 2624 C C . ARG A 1 351 ? 48.234 13.952 21.565 1.00 55.34 351 ARG A C 1
ATOM 2626 O O . ARG A 1 351 ? 48.033 13.731 20.352 1.00 55.34 351 ARG A O 1
#

Secondary structure (DSSP, 8-state):
-PPPPPPPPP-HHHHHHHHHHHHTSS-HHHHHTT-HHHHHHHHHHHHHHHHHH-S--TT-S-HHHHHHHHHHHHHHHHHHHHHHTTS--SS-SSHHHHHHHHHHHHHHHHHHHHHHHHHHHHHHHHHHHHHHHHHHHHHHHHTTS-HHHHHHHHHHHHHHHHHHHHH-TTSHHHHHHHHHHHHHHHHHTHHHHTT-HHHHHHHHHHHTTGGGTS-HHHHGGGGTHHHHHHHHHHHHHHHHHHHTT-SSHHHHHHHHHHH-TTSTTHHHHHHHHHHHHHHHHHHTTSS-HHHHHHHHHHHHHHHTTSTT----------PPPPP----------------------------

Solvent-accessible surface area (backbone atoms only — not comparable to full-atom values): 19717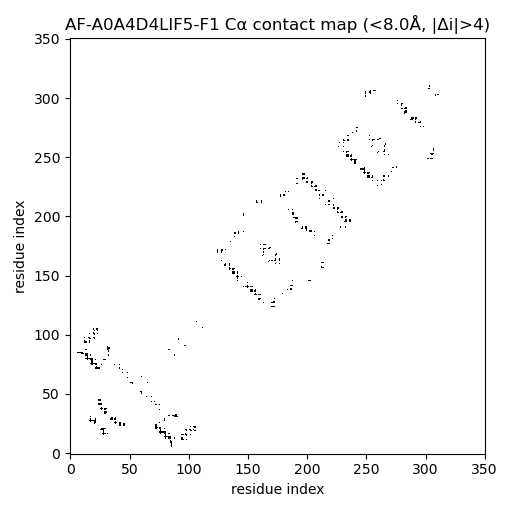 Å² total; per-residue (Å²): 130,85,76,76,77,77,80,73,77,74,41,64,63,40,12,52,18,19,17,40,26,14,56,58,44,65,15,51,28,30,57,33,61,72,38,62,68,67,19,51,50,28,45,50,55,49,50,52,50,50,63,66,48,60,64,80,50,94,85,56,71,54,69,66,59,55,50,53,51,52,51,52,27,52,52,46,12,53,53,34,19,64,55,28,30,77,50,72,59,77,58,68,84,49,47,69,59,43,36,52,50,20,50,55,57,46,45,49,62,57,51,46,52,53,54,49,48,53,53,52,52,50,51,53,47,49,54,44,37,52,53,48,51,51,28,52,46,32,44,59,57,24,58,76,45,58,67,83,78,17,47,64,36,46,53,51,24,49,51,50,50,38,47,33,46,70,80,35,57,89,38,75,39,28,68,45,37,52,63,51,51,51,55,47,54,51,47,59,35,39,37,46,80,71,66,38,23,62,75,20,39,62,42,24,57,52,54,62,52,46,59,80,74,38,62,59,83,64,44,52,71,60,61,59,57,36,54,69,55,35,42,48,16,25,42,55,34,18,52,53,23,56,76,69,67,46,88,59,18,52,61,29,46,34,49,30,46,73,74,40,57,87,38,79,51,41,70,46,47,63,63,52,54,48,52,53,50,54,51,39,60,55,34,50,79,49,95,49,36,68,61,25,51,54,50,50,53,51,51,52,61,45,53,66,68,35,78,88,57,71,83,90,60,86,71,82,71,77,77,80,78,80,81,87,83,93,78,91,78,87,85,84,84,86,84,90,86,88,81,85,90,80,87,83,85,88,82,90,78,91,134